Protein AF-A0A6P0JWY0-F1 (afdb_monomer_lite)

pLDDT: mean 76.82, std 13.87, range [33.47, 92.5]

Structure (mmCIF, N/CA/C/O backbone):
data_AF-A0A6P0JWY0-F1
#
_entry.id   AF-A0A6P0JWY0-F1
#
loop_
_atom_site.group_PDB
_atom_site.id
_atom_site.type_symbol
_atom_site.label_atom_id
_atom_site.label_alt_id
_atom_site.label_comp_id
_atom_site.label_asym_id
_atom_site.label_entity_id
_atom_site.label_seq_id
_atom_site.pdbx_PDB_ins_code
_atom_site.Cartn_x
_atom_site.Cartn_y
_atom_site.Cartn_z
_atom_site.occupancy
_atom_site.B_iso_or_equiv
_atom_site.auth_seq_id
_atom_site.auth_comp_id
_atom_site.auth_asym_id
_atom_site.auth_atom_id
_atom_site.pdbx_PDB_model_num
ATOM 1 N N . SER A 1 1 ? -4.002 -13.896 2.990 1.00 71.25 1 SER A N 1
ATOM 2 C CA . SER A 1 1 ? -2.615 -13.674 3.461 1.00 71.25 1 SER A CA 1
ATOM 3 C C . SER A 1 1 ? -2.584 -13.834 4.981 1.00 71.25 1 SER A C 1
ATOM 5 O O . SER A 1 1 ? -3.654 -13.886 5.577 1.00 71.25 1 SER A O 1
ATOM 7 N N . LEU A 1 2 ? -1.404 -13.924 5.613 1.00 81.81 2 LEU A N 1
ATOM 8 C CA . LEU A 1 2 ? -1.287 -13.970 7.084 1.00 81.81 2 LEU A CA 1
ATOM 9 C C . LEU A 1 2 ? -1.958 -12.755 7.749 1.00 81.81 2 LEU A C 1
ATOM 11 O O . LEU A 1 2 ? -2.638 -12.903 8.754 1.00 81.81 2 LEU A O 1
ATOM 15 N N . ALA A 1 3 ? -1.832 -11.581 7.132 1.00 84.06 3 ALA A N 1
ATOM 16 C CA . ALA A 1 3 ? -2.472 -10.354 7.586 1.00 84.06 3 ALA A CA 1
ATOM 17 C C . ALA A 1 3 ? -4.011 -10.461 7.584 1.00 84.06 3 ALA A C 1
ATOM 19 O O . ALA A 1 3 ? -4.620 -10.200 8.612 1.00 84.06 3 ALA A O 1
ATOM 20 N N . ASN A 1 4 ? -4.634 -10.957 6.502 1.00 85.25 4 ASN A N 1
ATOM 21 C CA . ASN A 1 4 ? -6.095 -11.152 6.465 1.00 85.25 4 ASN A CA 1
ATOM 22 C C . ASN A 1 4 ? -6.583 -12.137 7.539 1.00 85.25 4 ASN A C 1
ATOM 24 O O . ASN A 1 4 ? -7.690 -11.994 8.037 1.00 85.25 4 ASN A O 1
ATOM 28 N N . PHE A 1 5 ? -5.777 -13.148 7.878 1.00 87.50 5 PHE A N 1
ATOM 29 C CA . PHE A 1 5 ? -6.121 -14.086 8.946 1.00 87.50 5 PHE A CA 1
ATOM 30 C C . PHE A 1 5 ? -6.074 -13.414 10.323 1.00 87.50 5 PHE A C 1
ATOM 32 O O . PHE A 1 5 ? -6.992 -13.588 11.114 1.00 87.50 5 PHE A O 1
ATOM 39 N N . ILE A 1 6 ? -5.032 -12.620 10.594 1.00 86.44 6 ILE A N 1
ATOM 40 C CA . ILE A 1 6 ? -4.902 -11.853 11.844 1.00 86.44 6 ILE A CA 1
ATOM 41 C C . ILE A 1 6 ? -6.031 -10.824 11.967 1.00 86.44 6 ILE A C 1
ATOM 43 O O . ILE A 1 6 ? -6.616 -10.693 13.035 1.00 86.44 6 ILE A O 1
ATOM 47 N N . PHE A 1 7 ? -6.361 -10.139 10.871 1.00 86.25 7 PHE A N 1
ATOM 48 C CA . PHE A 1 7 ? -7.475 -9.198 10.805 1.00 86.25 7 PHE A CA 1
ATOM 49 C C . PHE A 1 7 ? -8.815 -9.893 11.076 1.00 86.25 7 PHE A C 1
ATOM 51 O O . PHE A 1 7 ? -9.535 -9.492 11.980 1.00 86.25 7 PHE A O 1
ATOM 58 N N . GLY A 1 8 ? -9.095 -11.008 10.391 1.00 84.50 8 GLY A N 1
ATOM 59 C CA . GLY A 1 8 ? -10.324 -11.774 10.605 1.00 84.50 8 GLY A CA 1
ATOM 60 C C . GLY A 1 8 ? -10.437 -12.371 12.011 1.00 84.50 8 GLY A C 1
ATOM 61 O O . GLY A 1 8 ? -11.538 -12.499 12.525 1.00 84.50 8 GLY A O 1
ATOM 62 N N . LEU A 1 9 ? -9.322 -12.703 12.669 1.00 86.31 9 LEU A N 1
ATOM 63 C CA . LEU A 1 9 ? -9.338 -13.081 14.085 1.00 86.31 9 LEU A CA 1
ATOM 64 C C . LEU A 1 9 ? -9.755 -11.894 14.970 1.00 86.31 9 LEU A C 1
ATOM 66 O O . LEU A 1 9 ? -10.511 -12.068 15.917 1.00 86.31 9 LEU A O 1
ATOM 70 N N . TRP A 1 10 ? -9.279 -10.690 14.671 1.00 85.56 10 TRP A N 1
ATOM 71 C CA . TRP A 1 10 ? -9.620 -9.494 15.441 1.00 85.56 10 TRP A CA 1
ATOM 72 C C . TRP A 1 10 ? -11.096 -9.104 15.284 1.00 85.56 10 TRP A C 1
ATOM 74 O O . TRP A 1 10 ? -11.785 -8.883 16.274 1.00 85.56 10 TRP A O 1
ATOM 84 N N . GLU A 1 11 ? -11.588 -9.129 14.049 1.00 84.31 11 GLU A N 1
ATOM 85 C CA . GLU A 1 11 ? -12.957 -8.742 13.703 1.00 84.31 11 GLU A CA 1
ATOM 86 C C . GLU A 1 11 ? -13.981 -9.829 14.065 1.00 84.31 11 GLU A C 1
ATOM 88 O O . GLU A 1 11 ? -14.933 -9.587 14.799 1.00 84.31 11 GLU A O 1
ATOM 93 N N . LEU A 1 12 ? -13.778 -11.066 13.598 1.00 85.12 12 LEU A N 1
ATOM 94 C CA . LEU A 1 12 ? -14.799 -12.117 13.689 1.00 85.12 12 LEU A CA 1
ATOM 95 C C . LEU A 1 12 ? -14.767 -12.882 15.012 1.00 85.12 12 LEU A C 1
ATOM 97 O O . LEU A 1 12 ? -15.804 -13.377 15.445 1.00 85.12 12 LEU A O 1
ATOM 101 N N . TYR A 1 13 ? -13.589 -13.046 15.628 1.00 85.56 13 TYR A N 1
ATOM 102 C CA . TYR A 1 13 ? -13.468 -13.799 16.881 1.00 85.56 13 TYR A CA 1
ATOM 103 C C . TYR A 1 13 ? -13.594 -12.901 18.114 1.00 85.56 13 TYR A C 1
ATOM 105 O O . TYR A 1 13 ? -14.229 -13.312 19.081 1.00 85.56 13 TYR A O 1
ATOM 113 N N . PHE A 1 14 ? -13.025 -11.690 18.089 1.00 84.50 14 PHE A N 1
ATOM 114 C CA . PHE A 1 14 ? -13.132 -10.749 19.211 1.00 84.50 14 PHE A CA 1
ATOM 115 C C . PHE A 1 14 ? -14.253 -9.713 19.054 1.00 84.50 14 PHE A C 1
ATOM 117 O O . PHE A 1 14 ? -14.537 -9.016 20.021 1.00 84.50 14 PHE A O 1
ATOM 124 N N . GLY A 1 15 ? -14.908 -9.622 17.890 1.00 80.50 15 GLY A N 1
ATOM 125 C CA . GLY A 1 15 ? -16.021 -8.689 17.674 1.00 80.50 15 GLY A CA 1
ATOM 126 C C . GLY A 1 15 ? -15.609 -7.216 17.715 1.00 80.50 15 GLY A C 1
ATOM 127 O O . GLY A 1 15 ? -16.460 -6.351 17.903 1.00 80.50 15 GLY A O 1
ATOM 128 N N . LEU A 1 16 ? -14.311 -6.935 17.585 1.00 81.75 16 LEU A N 1
ATOM 129 C CA . LEU A 1 16 ? -13.770 -5.583 17.596 1.00 81.75 16 LEU A CA 1
ATOM 130 C C . LEU A 1 16 ? -13.786 -5.027 16.173 1.00 81.75 16 LEU A C 1
ATOM 132 O O . LEU A 1 16 ? -13.350 -5.706 15.245 1.00 81.75 16 LEU A O 1
ATOM 136 N N . ASP A 1 17 ? -14.202 -3.772 16.023 1.00 76.88 17 ASP A N 1
ATOM 137 C CA . ASP A 1 17 ? -14.132 -3.026 14.760 1.00 76.88 17 ASP A CA 1
ATOM 138 C C . ASP A 1 17 ? -13.100 -1.888 14.870 1.00 76.88 17 ASP A C 1
ATOM 140 O O . ASP A 1 17 ? -13.466 -0.715 14.995 1.00 76.88 17 ASP A O 1
ATOM 144 N N . PRO A 1 18 ? -11.791 -2.202 14.964 1.00 76.19 18 PRO A N 1
ATOM 145 C CA . PRO A 1 18 ? -10.788 -1.173 15.150 1.00 76.19 18 PRO A CA 1
ATOM 146 C C . PRO A 1 18 ? -10.410 -0.518 13.825 1.00 76.19 18 PRO A C 1
ATOM 148 O O . PRO A 1 18 ? -10.194 -1.176 12.807 1.00 76.19 18 PRO A O 1
ATOM 151 N N . GLU A 1 19 ? -10.164 0.789 13.883 1.00 77.25 19 GLU A N 1
ATOM 152 C CA . GLU A 1 19 ? -9.622 1.541 12.749 1.00 77.25 19 GLU A CA 1
ATOM 153 C C . GLU A 1 19 ? -8.249 0.996 12.302 1.00 77.25 19 GLU A C 1
ATOM 155 O O . GLU A 1 19 ? -7.900 1.084 11.126 1.00 77.25 19 GLU A O 1
ATOM 160 N N . ILE A 1 20 ? -7.471 0.421 13.236 1.00 83.25 20 ILE A N 1
ATOM 161 C CA . ILE A 1 20 ? -6.175 -0.228 12.989 1.00 83.25 20 ILE A CA 1
ATOM 162 C C . ILE A 1 20 ? -6.050 -1.522 13.784 1.00 83.25 20 ILE A C 1
ATOM 164 O O . ILE A 1 20 ? -6.299 -1.567 14.984 1.00 83.25 20 ILE A O 1
ATOM 168 N N . SER A 1 21 ? -5.535 -2.557 13.130 1.00 87.38 21 SER A N 1
ATOM 169 C CA . SER A 1 21 ? -5.327 -3.892 13.681 1.00 87.38 21 SER A CA 1
ATOM 170 C C . SER A 1 21 ? -3.833 -4.254 13.785 1.00 87.38 21 SER A C 1
ATOM 172 O O . SER A 1 21 ? -2.975 -3.636 13.149 1.00 87.38 21 SER A O 1
ATOM 174 N N . PRO A 1 22 ? -3.461 -5.334 14.498 1.00 86.00 22 PRO A N 1
ATOM 175 C CA . PRO A 1 22 ? -2.096 -5.863 14.436 1.00 86.00 22 PRO A CA 1
ATOM 176 C C . PRO A 1 22 ? -1.659 -6.282 13.018 1.00 86.00 22 PRO A C 1
ATOM 178 O O . PRO A 1 22 ? -0.461 -6.369 12.734 1.00 86.00 22 PRO A O 1
ATOM 181 N N . ALA A 1 23 ? -2.612 -6.550 12.116 1.00 87.19 23 ALA A N 1
ATOM 182 C CA . ALA A 1 23 ? -2.325 -6.917 10.733 1.00 87.19 23 ALA A CA 1
ATOM 183 C C . ALA A 1 23 ? -1.683 -5.763 9.941 1.00 87.19 23 ALA A C 1
ATOM 185 O O . ALA A 1 23 ? -0.915 -6.017 9.008 1.00 87.19 23 ALA A O 1
ATOM 186 N N . ASP A 1 24 ? -1.913 -4.514 10.353 1.00 87.25 24 ASP A N 1
ATOM 187 C CA . ASP A 1 24 ? -1.388 -3.311 9.705 1.00 87.25 24 ASP A CA 1
ATOM 188 C C . ASP A 1 24 ? 0.135 -3.263 9.647 1.00 87.25 24 ASP A C 1
ATOM 190 O O . ASP A 1 24 ? 0.708 -2.791 8.667 1.00 87.25 24 ASP A O 1
ATOM 194 N N . VAL A 1 25 ? 0.827 -3.861 10.618 1.00 87.12 25 VAL A N 1
ATOM 195 C CA . VAL A 1 25 ? 2.293 -3.978 10.576 1.00 87.12 25 VAL A CA 1
ATOM 196 C C . VAL A 1 25 ? 2.745 -4.775 9.348 1.00 87.12 25 VAL A C 1
ATOM 198 O O . VAL A 1 25 ? 3.705 -4.399 8.672 1.00 87.12 25 VAL A O 1
ATOM 201 N N . PHE A 1 26 ? 2.040 -5.858 9.012 1.00 88.19 26 PHE A N 1
ATOM 202 C CA . PHE A 1 26 ? 2.359 -6.671 7.839 1.00 88.19 26 PHE A CA 1
ATOM 203 C C . PHE A 1 26 ? 2.036 -5.931 6.542 1.00 88.19 26 PHE A C 1
ATOM 205 O O . PHE A 1 26 ? 2.831 -5.988 5.599 1.00 88.19 26 PHE A O 1
ATOM 212 N N . TYR A 1 27 ? 0.907 -5.218 6.492 1.00 85.81 27 TYR A N 1
ATOM 213 C CA . TYR A 1 27 ? 0.533 -4.416 5.328 1.00 85.81 27 TYR A CA 1
ATOM 214 C C . TYR A 1 27 ? 1.516 -3.267 5.088 1.00 85.81 27 TYR A C 1
ATOM 216 O O . TYR A 1 27 ? 1.952 -3.075 3.950 1.00 85.81 27 TYR A O 1
ATOM 224 N N . LEU A 1 28 ? 1.942 -2.558 6.136 1.00 88.19 28 LEU A N 1
ATOM 225 C CA . LEU A 1 28 ? 2.951 -1.500 6.052 1.00 88.19 28 LEU A CA 1
ATOM 226 C C . LEU A 1 28 ? 4.304 -2.032 5.588 1.00 88.19 28 LEU A C 1
ATOM 228 O O . LEU A 1 28 ? 4.902 -1.457 4.681 1.00 88.19 28 LEU A O 1
ATOM 232 N N . LEU A 1 29 ? 4.785 -3.140 6.161 1.00 89.12 29 LEU A N 1
ATOM 233 C CA . LEU A 1 29 ? 6.052 -3.746 5.746 1.00 89.12 29 LEU A CA 1
ATOM 234 C C . LEU A 1 29 ? 6.007 -4.164 4.275 1.00 89.12 29 LEU A C 1
ATOM 236 O O . LEU A 1 29 ? 6.918 -3.849 3.511 1.00 89.12 29 LEU A O 1
ATOM 240 N N . PHE A 1 30 ? 4.932 -4.832 3.859 1.00 86.00 30 PHE A N 1
ATOM 241 C CA . PHE A 1 30 ? 4.736 -5.229 2.469 1.00 86.00 30 PHE A CA 1
ATOM 242 C C . PHE A 1 30 ? 4.713 -4.016 1.531 1.00 86.00 30 PHE A C 1
ATOM 244 O O . PHE A 1 30 ? 5.434 -3.987 0.531 1.00 86.00 30 PHE A O 1
ATOM 251 N N . THR A 1 31 ? 3.945 -2.988 1.890 1.00 83.69 31 THR A N 1
ATOM 252 C CA . THR A 1 31 ? 3.834 -1.741 1.123 1.00 83.69 31 THR A CA 1
ATOM 253 C C . THR A 1 31 ? 5.182 -1.034 1.022 1.00 83.69 31 THR A C 1
ATOM 255 O O . THR A 1 31 ? 5.575 -0.606 -0.066 1.00 83.69 31 THR A O 1
ATOM 258 N N . PHE A 1 32 ? 5.941 -0.981 2.116 1.00 88.69 32 PHE A N 1
ATOM 259 C CA . PHE A 1 32 ? 7.287 -0.423 2.143 1.00 88.69 32 PHE A CA 1
ATOM 260 C C . PHE A 1 32 ? 8.227 -1.177 1.198 1.00 88.69 32 PHE A C 1
ATOM 262 O O . PHE A 1 32 ? 8.891 -0.549 0.373 1.00 88.69 32 PHE A O 1
ATOM 269 N N . PHE A 1 33 ? 8.258 -2.513 1.255 1.00 88.19 33 PHE A N 1
ATOM 270 C CA . PHE A 1 33 ? 9.128 -3.314 0.391 1.00 88.19 33 PHE A CA 1
ATOM 271 C C . PHE A 1 33 ? 8.778 -3.180 -1.091 1.00 88.19 33 PHE A C 1
ATOM 273 O O . PHE A 1 33 ? 9.688 -3.046 -1.912 1.00 88.19 33 PHE A O 1
ATOM 280 N N . ILE A 1 34 ? 7.489 -3.171 -1.452 1.00 83.19 34 ILE A N 1
ATOM 281 C CA . ILE A 1 34 ? 7.092 -2.966 -2.852 1.00 83.19 34 ILE A CA 1
ATOM 282 C C . ILE A 1 34 ? 7.455 -1.555 -3.305 1.00 83.19 34 ILE A C 1
ATOM 284 O O . ILE A 1 34 ? 8.064 -1.399 -4.365 1.00 83.19 34 ILE A O 1
ATOM 288 N N . THR A 1 35 ? 7.129 -0.538 -2.508 1.00 83.06 35 THR A N 1
ATOM 289 C CA . THR A 1 35 ? 7.437 0.859 -2.841 1.00 83.06 35 THR A CA 1
ATOM 290 C C . THR A 1 35 ? 8.939 1.041 -3.030 1.00 83.06 35 THR A C 1
ATOM 292 O O . THR A 1 35 ? 9.380 1.573 -4.049 1.00 83.06 35 THR A O 1
ATOM 295 N N . TRP A 1 36 ? 9.746 0.515 -2.107 1.00 85.44 36 TRP A N 1
ATOM 296 C CA . TRP A 1 36 ? 11.201 0.520 -2.220 1.00 85.44 36 TRP A CA 1
ATOM 297 C C . TRP A 1 36 ? 11.690 -0.211 -3.476 1.00 85.44 36 TRP A C 1
ATOM 299 O O . TRP A 1 36 ? 12.548 0.303 -4.199 1.00 85.44 36 TRP A O 1
ATOM 309 N N . GLY A 1 37 ? 11.109 -1.373 -3.786 1.00 81.75 37 GLY A N 1
ATOM 310 C CA . GLY A 1 37 ? 11.380 -2.119 -5.013 1.00 81.75 37 GLY A CA 1
ATOM 311 C C . GLY A 1 37 ? 11.143 -1.271 -6.264 1.00 81.75 37 GLY A C 1
ATOM 312 O O . GLY A 1 37 ? 12.036 -1.153 -7.106 1.00 81.75 37 GLY A O 1
ATOM 313 N N . MET A 1 38 ? 9.997 -0.595 -6.351 1.00 82.88 38 MET A N 1
ATOM 314 C CA . MET A 1 38 ? 9.668 0.286 -7.474 1.00 82.88 38 MET A CA 1
ATOM 315 C C . MET A 1 38 ? 10.603 1.501 -7.570 1.00 82.88 38 MET A C 1
ATOM 317 O O . MET A 1 38 ? 11.093 1.802 -8.659 1.00 82.88 38 MET A O 1
ATOM 321 N N . VAL A 1 39 ? 10.931 2.160 -6.450 1.00 81.62 39 VAL A N 1
ATOM 322 C CA . VAL A 1 39 ? 11.920 3.260 -6.416 1.00 81.62 39 VAL A CA 1
ATOM 323 C C . VAL A 1 39 ? 13.273 2.780 -6.945 1.00 81.62 39 VAL A C 1
ATOM 325 O O . VAL A 1 39 ? 13.902 3.444 -7.776 1.00 81.62 39 VAL A O 1
ATOM 328 N N . SER A 1 40 ? 13.721 1.607 -6.492 1.00 77.56 40 SER A N 1
ATOM 329 C CA . SER A 1 40 ? 14.999 1.029 -6.907 1.00 77.56 40 SER A CA 1
ATOM 330 C C . SER A 1 40 ? 15.037 0.704 -8.405 1.00 77.56 40 SER A C 1
ATOM 332 O O . SER A 1 40 ? 16.076 0.880 -9.041 1.00 77.56 40 SER A O 1
ATOM 334 N N . ALA A 1 41 ? 13.902 0.313 -8.995 1.00 73.06 41 ALA A N 1
ATOM 335 C CA . ALA A 1 41 ? 13.783 0.017 -10.421 1.00 73.06 41 ALA A CA 1
ATOM 336 C C . ALA A 1 41 ? 13.872 1.276 -11.302 1.00 73.06 41 ALA A C 1
ATOM 338 O O . ALA A 1 41 ? 14.335 1.202 -12.446 1.00 73.06 41 ALA A O 1
ATOM 339 N N . VAL A 1 42 ? 13.461 2.431 -10.770 1.00 69.69 42 VAL A N 1
ATOM 340 C CA . VAL A 1 42 ? 13.475 3.721 -11.472 1.00 69.69 42 VAL A CA 1
ATOM 341 C C . VAL A 1 42 ? 14.841 4.406 -11.385 1.00 69.69 42 VAL A C 1
ATOM 343 O O . VAL A 1 42 ? 15.337 4.906 -12.392 1.00 69.69 42 VAL A O 1
ATOM 346 N N . ARG A 1 43 ? 15.493 4.384 -10.215 1.00 70.75 43 ARG A N 1
ATOM 347 C CA . ARG A 1 43 ? 16.727 5.143 -9.928 1.00 70.75 43 ARG A CA 1
ATOM 348 C C . ARG A 1 43 ? 17.875 4.991 -10.949 1.00 70.75 43 ARG A C 1
ATOM 350 O O . ARG A 1 43 ? 18.497 6.002 -11.266 1.00 70.75 43 ARG A O 1
ATOM 357 N N . PRO A 1 44 ? 18.198 3.793 -11.479 1.00 65.62 44 PRO A N 1
ATOM 358 C CA . PRO A 1 44 ? 19.298 3.636 -12.433 1.00 65.62 44 PRO A CA 1
ATOM 359 C C . PRO A 1 44 ? 18.902 3.953 -13.883 1.00 65.62 44 PRO A C 1
ATOM 361 O O . PRO A 1 44 ? 19.757 3.928 -14.770 1.00 65.62 44 PRO A O 1
ATOM 364 N N . ARG A 1 45 ? 17.619 4.204 -14.167 1.00 63.28 45 ARG A N 1
ATOM 365 C CA . ARG A 1 45 ? 17.111 4.369 -15.531 1.00 63.28 45 ARG A CA 1
ATOM 366 C C . ARG A 1 45 ? 16.872 5.847 -15.803 1.00 63.28 45 ARG A C 1
ATOM 368 O O . ARG A 1 45 ? 16.155 6.516 -15.071 1.00 63.28 45 ARG A O 1
ATOM 375 N N . ARG A 1 46 ? 17.479 6.365 -16.872 1.00 61.91 46 ARG A N 1
ATOM 376 C CA . ARG A 1 46 ? 17.244 7.742 -17.319 1.00 61.91 46 ARG A CA 1
ATOM 377 C C . ARG A 1 46 ? 15.795 7.841 -17.795 1.00 61.91 46 ARG A C 1
ATOM 379 O O . ARG A 1 46 ? 15.469 7.326 -18.861 1.00 61.91 46 ARG A O 1
ATOM 386 N N . LEU A 1 47 ? 14.934 8.435 -16.974 1.00 67.38 47 LEU A N 1
ATOM 387 C CA . LEU A 1 47 ? 13.542 8.705 -17.313 1.00 67.38 47 LEU A CA 1
ATOM 388 C C . LEU A 1 47 ? 13.515 9.740 -18.439 1.00 67.38 47 LEU A C 1
ATOM 390 O O . LEU A 1 47 ? 13.671 10.932 -18.192 1.00 67.38 47 LEU A O 1
ATOM 394 N N . ASN A 1 48 ? 13.355 9.282 -19.679 1.00 70.94 48 ASN A N 1
ATOM 395 C CA . ASN A 1 48 ? 13.212 10.168 -20.831 1.00 70.94 48 ASN A CA 1
ATOM 396 C C . ASN A 1 48 ? 11.736 10.531 -21.027 1.00 70.94 48 ASN A C 1
ATOM 398 O O . ASN A 1 48 ? 11.138 10.201 -22.048 1.00 70.94 48 ASN A O 1
ATOM 402 N N . LEU A 1 49 ? 11.139 11.114 -19.987 1.00 73.94 49 LEU A N 1
ATOM 403 C CA . LEU A 1 49 ? 9.751 11.549 -20.024 1.00 73.94 49 LEU A CA 1
ATOM 404 C C . LEU A 1 49 ? 9.648 12.824 -20.851 1.00 73.94 49 LEU A C 1
ATOM 406 O O . LEU A 1 49 ? 10.401 13.778 -20.639 1.00 73.94 49 LEU A O 1
ATOM 410 N N . GLU A 1 50 ? 8.681 12.859 -21.757 1.00 83.31 50 GLU A N 1
ATOM 411 C CA . GLU A 1 50 ? 8.343 14.097 -22.442 1.00 83.31 50 GLU A CA 1
ATOM 412 C C . GLU A 1 50 ? 7.798 15.119 -21.440 1.00 83.31 50 GLU A C 1
ATOM 414 O O . GLU A 1 50 ? 7.196 14.779 -20.419 1.00 83.31 50 GLU A O 1
ATOM 419 N N . TRP A 1 51 ? 7.945 16.402 -21.757 1.00 82.69 51 TRP A N 1
ATOM 420 C CA . TRP A 1 51 ? 7.462 17.498 -20.915 1.00 82.69 51 TRP A CA 1
ATOM 421 C C . TRP A 1 51 ? 5.974 17.357 -20.536 1.00 82.69 51 TRP A C 1
ATOM 423 O O 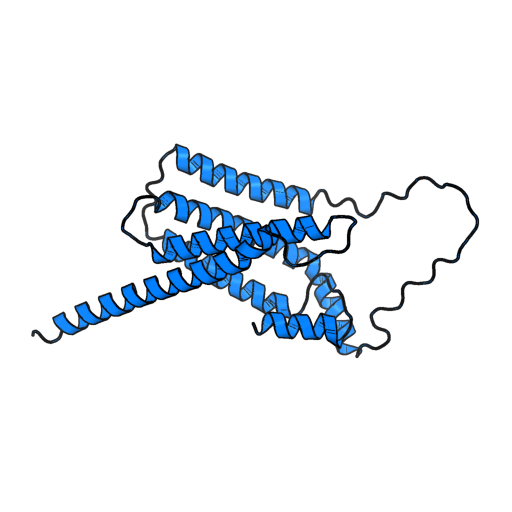. TRP A 1 51 ? 5.577 17.643 -19.409 1.00 82.69 51 TRP A O 1
ATOM 433 N N . ARG A 1 52 ? 5.144 16.821 -21.445 1.00 82.94 52 ARG A N 1
ATOM 434 C CA . ARG A 1 52 ? 3.717 16.543 -21.188 1.00 82.94 52 ARG A CA 1
ATOM 435 C C . ARG A 1 52 ? 3.511 15.415 -20.173 1.00 82.94 52 ARG A C 1
ATOM 437 O O . ARG A 1 52 ? 2.589 15.483 -19.370 1.00 82.94 52 ARG A O 1
ATOM 444 N N . GLN A 1 53 ? 4.373 14.401 -20.179 1.00 82.94 53 GLN A N 1
ATOM 445 C CA . GLN A 1 53 ? 4.313 13.296 -19.222 1.00 82.94 53 GLN A CA 1
ATOM 446 C C . GLN A 1 53 ? 4.723 13.755 -17.818 1.00 82.94 53 GLN A C 1
ATOM 448 O O . GLN A 1 53 ? 4.119 13.321 -16.842 1.00 82.94 53 GLN A O 1
ATOM 453 N N . TRP A 1 54 ? 5.668 14.697 -17.710 1.00 82.75 54 TRP A N 1
ATOM 454 C CA . TRP A 1 54 ? 6.011 15.340 -16.437 1.00 82.75 54 TRP A CA 1
ATOM 455 C C . TRP A 1 54 ? 4.828 16.076 -15.805 1.00 82.75 54 TRP A C 1
ATOM 457 O O . TRP A 1 54 ? 4.624 15.958 -14.599 1.00 82.75 54 TRP A O 1
ATOM 467 N N . PHE A 1 55 ? 4.008 16.768 -16.601 1.00 85.38 55 PHE A N 1
ATOM 468 C CA . PHE A 1 55 ? 2.778 17.381 -16.092 1.00 85.38 55 PHE A CA 1
ATOM 469 C C . PHE A 1 55 ? 1.763 16.354 -15.594 1.00 85.38 55 PHE A C 1
ATOM 471 O O . PHE A 1 55 ? 1.121 16.600 -14.579 1.00 85.38 55 PHE A O 1
ATOM 478 N N . ILE A 1 56 ? 1.629 15.204 -16.261 1.00 83.12 56 ILE A N 1
ATOM 479 C CA . ILE A 1 56 ? 0.731 14.136 -15.799 1.00 83.12 56 ILE A CA 1
ATOM 480 C C . ILE A 1 56 ? 1.222 13.584 -14.457 1.00 83.12 56 ILE A C 1
ATOM 482 O O . ILE A 1 56 ? 0.441 13.494 -13.516 1.00 83.12 56 ILE A O 1
ATOM 486 N N . VAL A 1 57 ? 2.518 13.280 -14.334 1.00 84.12 57 VAL A N 1
ATOM 487 C CA . VAL A 1 57 ? 3.108 12.797 -13.073 1.00 84.12 57 VAL A CA 1
ATOM 488 C C . VAL A 1 57 ? 2.947 13.831 -11.956 1.00 84.12 57 VAL A C 1
ATOM 490 O O . VAL A 1 57 ? 2.510 13.487 -10.860 1.00 84.12 57 VAL A O 1
ATOM 493 N N . GLY A 1 58 ? 3.248 15.102 -12.239 1.00 83.88 58 GLY A N 1
ATOM 494 C CA . GLY A 1 58 ? 3.071 16.195 -11.285 1.00 83.88 58 GLY A CA 1
ATOM 495 C C . GLY A 1 58 ? 1.610 16.391 -10.878 1.00 83.88 58 GLY A C 1
ATOM 496 O O . GLY A 1 58 ? 1.332 16.585 -9.700 1.00 83.88 58 GLY A O 1
ATOM 497 N N . GLY A 1 59 ? 0.676 16.274 -11.825 1.00 86.25 59 GLY A N 1
ATOM 498 C CA . GLY A 1 59 ? -0.760 16.354 -11.570 1.00 86.25 59 GLY A CA 1
ATOM 499 C C . GLY A 1 59 ? -1.261 15.219 -10.680 1.00 86.25 59 GLY A C 1
ATOM 500 O O . GLY A 1 59 ? -1.993 15.475 -9.732 1.00 86.25 59 GLY A O 1
ATOM 501 N N . VAL A 1 60 ? -0.814 13.985 -10.926 1.00 84.25 60 VAL A N 1
ATOM 502 C CA . VAL A 1 60 ? -1.140 12.822 -10.086 1.00 84.25 60 VAL A CA 1
ATOM 503 C C . VAL A 1 60 ? -0.600 12.999 -8.664 1.00 84.25 60 VAL A C 1
ATOM 505 O O . VAL A 1 60 ? -1.341 12.808 -7.701 1.00 84.25 60 VAL A O 1
ATOM 508 N N . ALA A 1 61 ? 0.662 13.418 -8.521 1.00 84.50 61 ALA A N 1
ATOM 509 C CA . ALA A 1 61 ? 1.260 13.679 -7.212 1.00 84.50 61 ALA A CA 1
ATOM 510 C C . ALA A 1 61 ? 0.524 14.804 -6.466 1.00 84.50 61 ALA A C 1
ATOM 512 O O . ALA A 1 61 ? 0.207 14.664 -5.286 1.00 84.50 61 ALA A O 1
ATOM 513 N N . PHE A 1 62 ? 0.207 15.898 -7.163 1.00 86.6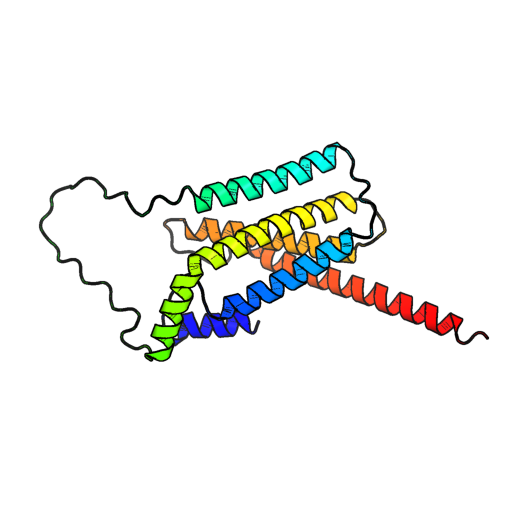9 62 PHE A N 1
ATOM 514 C CA . PHE A 1 62 ? -0.546 17.017 -6.604 1.00 86.69 62 PHE A CA 1
ATOM 515 C C . PHE A 1 62 ? -1.942 16.592 -6.144 1.00 86.69 62 PHE A C 1
ATOM 517 O O . PHE A 1 62 ? -2.346 16.939 -5.039 1.00 86.69 62 PHE A O 1
ATOM 524 N N . LEU A 1 63 ? -2.660 15.811 -6.954 1.00 83.44 63 LEU A N 1
ATOM 525 C CA . LEU A 1 63 ? -4.006 15.344 -6.630 1.00 83.44 63 LEU A CA 1
ATOM 526 C C . LEU A 1 63 ? -3.999 14.403 -5.417 1.00 83.44 63 LEU A C 1
ATOM 528 O O . LEU A 1 63 ? -4.853 14.527 -4.545 1.00 83.44 63 LEU A O 1
ATOM 532 N N . GLY A 1 64 ? -2.987 13.536 -5.313 1.00 78.00 64 GLY A N 1
ATOM 533 C CA . GLY A 1 64 ? -2.768 12.705 -4.129 1.00 78.00 64 GLY A CA 1
ATOM 534 C C . GLY A 1 64 ? -2.503 13.532 -2.865 1.00 78.00 64 GLY A C 1
ATOM 535 O O . GLY A 1 64 ? -3.135 13.306 -1.836 1.00 78.00 64 GLY A O 1
ATOM 536 N N . VAL A 1 65 ? -1.623 14.538 -2.943 1.00 82.00 65 VAL A N 1
ATOM 537 C CA . VAL A 1 65 ? -1.347 15.451 -1.816 1.00 82.00 65 VAL A CA 1
ATOM 538 C C . VAL A 1 65 ? -2.588 16.260 -1.432 1.00 82.00 65 VAL A C 1
ATOM 540 O O . VAL A 1 65 ? -2.871 16.409 -0.246 1.00 82.00 65 VAL A O 1
ATOM 543 N N . ALA A 1 66 ? -3.351 16.753 -2.409 1.00 81.31 66 ALA A N 1
ATOM 544 C CA . ALA A 1 66 ? -4.584 17.495 -2.166 1.00 81.31 66 ALA A CA 1
ATOM 545 C C . ALA A 1 66 ? -5.643 16.627 -1.464 1.00 81.31 66 ALA A C 1
ATOM 547 O O . ALA A 1 66 ? -6.264 17.086 -0.508 1.00 81.31 66 ALA A O 1
ATOM 548 N N . ALA A 1 67 ? -5.802 15.366 -1.880 1.00 73.62 67 ALA A N 1
ATOM 549 C CA . ALA A 1 67 ? -6.700 14.415 -1.226 1.00 73.62 67 ALA A CA 1
ATOM 550 C C . ALA A 1 67 ? -6.269 14.117 0.220 1.00 73.62 67 ALA A C 1
ATOM 552 O O . ALA A 1 67 ? -7.095 14.145 1.128 1.00 73.62 67 ALA A O 1
ATOM 553 N N . ALA A 1 68 ? -4.972 13.905 0.457 1.00 72.38 68 ALA A N 1
ATOM 554 C CA . ALA A 1 68 ? -4.432 13.688 1.799 1.00 72.38 68 ALA A CA 1
ATOM 555 C C . ALA A 1 68 ? -4.613 14.898 2.716 1.00 72.38 68 ALA A C 1
ATOM 557 O O . ALA A 1 68 ? -4.965 14.749 3.886 1.00 72.38 68 ALA A O 1
ATOM 558 N N . PHE A 1 69 ? -4.395 16.099 2.180 1.00 78.06 69 PHE A N 1
ATOM 559 C CA . PHE A 1 69 ? -4.628 17.338 2.907 1.00 78.06 69 PHE A CA 1
ATOM 560 C C . PHE A 1 69 ? -6.114 17.496 3.249 1.00 78.06 69 PHE A C 1
ATOM 562 O O . PHE A 1 69 ? -6.442 17.794 4.393 1.00 78.06 69 PHE A O 1
ATOM 569 N N . GLY A 1 70 ? -7.008 17.207 2.298 1.00 71.31 70 GLY A N 1
ATOM 570 C CA . GLY A 1 70 ? -8.450 17.159 2.532 1.00 71.31 70 GLY A CA 1
ATOM 571 C C . GLY A 1 70 ? -8.825 16.192 3.655 1.00 71.31 70 GLY A C 1
ATOM 572 O O . GLY A 1 70 ? -9.477 16.593 4.604 1.00 71.31 70 GLY A O 1
ATOM 573 N N . LEU A 1 71 ? -8.337 14.953 3.625 1.00 67.44 71 LEU A N 1
ATOM 574 C CA . LEU A 1 71 ? -8.627 13.962 4.671 1.00 67.44 71 LEU A CA 1
ATOM 575 C C . LEU A 1 71 ? -8.026 14.318 6.041 1.00 67.44 71 LEU A C 1
ATOM 577 O O . LEU A 1 71 ? -8.593 13.970 7.067 1.00 67.44 71 LEU A O 1
ATOM 581 N N . THR A 1 72 ? -6.884 15.009 6.079 1.00 66.44 72 THR A N 1
ATOM 582 C CA . THR A 1 72 ? -6.196 15.333 7.343 1.00 66.44 72 THR A CA 1
ATOM 583 C C . THR A 1 72 ? -6.752 16.593 8.011 1.00 66.44 72 THR A C 1
ATOM 585 O O . THR A 1 72 ? -6.764 16.681 9.238 1.00 66.44 72 THR A O 1
ATOM 588 N N . PHE A 1 73 ? -7.186 17.578 7.218 1.00 64.75 73 PHE A N 1
ATOM 589 C CA . PHE A 1 73 ? -7.597 18.902 7.703 1.00 64.75 73 PHE A CA 1
ATOM 590 C C . PHE A 1 73 ? -9.086 19.204 7.515 1.00 64.75 73 PHE A C 1
ATOM 592 O O . PHE A 1 73 ? -9.580 20.155 8.112 1.00 64.75 73 PHE A O 1
ATOM 599 N N . ALA A 1 74 ? -9.800 18.411 6.715 1.00 56.19 74 ALA A N 1
ATOM 600 C CA . ALA A 1 74 ? -11.250 18.482 6.561 1.00 56.19 74 ALA A CA 1
ATOM 601 C C . ALA A 1 74 ? -11.959 17.283 7.205 1.00 56.19 74 ALA A C 1
ATOM 603 O O . ALA A 1 74 ? -13.041 16.925 6.758 1.00 56.19 74 ALA A O 1
ATOM 604 N N . SER A 1 75 ? -11.386 16.688 8.259 1.00 45.69 75 SER A N 1
ATOM 605 C CA . SER A 1 75 ? -12.196 16.064 9.309 1.00 45.69 75 SER A CA 1
ATOM 606 C C . SER A 1 75 ? -12.729 17.186 10.200 1.00 45.69 75 SER A C 1
ATOM 608 O O . SER A 1 75 ? -12.025 17.584 11.132 1.00 45.69 75 SER A O 1
ATOM 610 N N . PRO A 1 76 ? -13.935 17.736 9.962 1.00 44.97 76 PRO A N 1
ATOM 611 C CA . PRO A 1 76 ? -14.718 18.126 11.109 1.00 44.97 76 PRO A CA 1
ATOM 612 C C . PRO A 1 76 ? -14.921 16.831 11.901 1.00 44.97 76 PRO A C 1
ATOM 614 O O . PRO A 1 76 ? -15.350 15.811 11.356 1.00 44.97 76 PRO A O 1
ATOM 617 N N . GLU A 1 77 ? -14.551 16.857 13.178 1.00 46.56 77 GLU A N 1
ATOM 618 C CA . GLU A 1 77 ? -15.221 16.020 14.170 1.00 46.56 77 GLU A CA 1
ATOM 619 C C . GLU A 1 77 ? -16.725 16.024 13.877 1.00 46.56 77 GLU A C 1
ATOM 621 O O . GLU A 1 77 ? -17.243 17.001 13.332 1.00 46.56 77 GLU A O 1
ATOM 626 N N . GLU A 1 78 ? -17.397 14.925 14.201 1.00 45.94 78 GLU A N 1
ATOM 627 C CA . GLU A 1 78 ? -18.850 14.757 14.203 1.00 45.94 78 GLU A CA 1
ATOM 628 C C . GLU A 1 78 ? -19.571 15.890 14.962 1.00 45.94 78 GLU A C 1
ATOM 630 O O . GLU A 1 78 ? -20.109 15.720 16.047 1.00 45.94 78 GLU A O 1
ATOM 635 N N . GLU A 1 79 ? -19.618 17.071 14.367 1.00 45.53 79 GLU A N 1
ATOM 636 C CA . GLU A 1 79 ? -20.351 18.242 14.808 1.00 45.53 79 GLU A CA 1
ATOM 637 C C . GLU A 1 79 ? -21.287 18.602 13.656 1.00 45.53 79 GLU A C 1
ATOM 639 O O . GLU A 1 79 ? -21.177 19.616 12.969 1.00 45.53 79 GLU A O 1
ATOM 644 N N . ALA A 1 80 ? -22.229 17.699 13.422 1.00 34.41 80 ALA A N 1
ATOM 645 C CA . ALA A 1 80 ? -23.529 18.062 12.895 1.00 34.41 80 ALA A CA 1
ATOM 646 C C . ALA A 1 80 ? -24.579 17.429 13.805 1.00 34.41 80 ALA A C 1
ATOM 648 O O . ALA A 1 80 ? -25.390 16.600 13.395 1.00 34.41 80 ALA A O 1
ATOM 649 N N . ALA A 1 81 ? -24.553 17.863 15.069 1.00 39.34 81 ALA A N 1
ATOM 650 C CA . ALA A 1 81 ? -25.756 17.950 15.871 1.00 39.34 81 ALA A CA 1
ATOM 651 C C . ALA A 1 81 ? -26.820 18.669 15.027 1.00 39.34 81 ALA A C 1
ATOM 653 O O . ALA A 1 81 ? -26.759 19.879 14.791 1.00 39.34 81 ALA A O 1
ATOM 654 N N . ALA A 1 82 ? -27.772 17.895 14.512 1.00 39.69 82 ALA A N 1
ATOM 655 C CA . ALA A 1 82 ? -28.989 18.431 13.938 1.00 39.69 82 ALA A CA 1
ATOM 656 C C . ALA A 1 82 ? -29.685 19.324 14.989 1.00 39.69 82 ALA A C 1
ATOM 658 O O . ALA A 1 82 ? -29.625 19.025 16.186 1.00 39.69 82 ALA A O 1
ATOM 659 N N . PRO A 1 83 ? -30.336 20.429 14.581 1.00 40.94 83 PRO A N 1
ATOM 660 C CA . PRO A 1 83 ? -30.987 21.346 15.511 1.00 40.94 83 PRO A CA 1
ATOM 661 C C . PRO A 1 83 ? -32.026 20.617 16.382 1.00 40.94 83 PRO A C 1
ATOM 663 O O . PRO A 1 83 ? -32.679 19.684 15.904 1.00 40.94 83 PRO A O 1
ATOM 666 N N . PRO A 1 84 ? -32.216 21.040 17.648 1.00 43.19 84 PRO A N 1
ATOM 667 C CA . PRO A 1 84 ? -33.041 20.321 18.607 1.00 43.19 84 PRO A CA 1
ATOM 668 C C . PRO A 1 84 ? -34.513 20.412 18.199 1.00 43.19 84 PRO A C 1
ATOM 670 O O . PRO A 1 84 ? -35.205 21.383 18.500 1.00 43.19 84 PRO A O 1
ATOM 673 N N . SER A 1 85 ? -35.011 19.379 17.523 1.00 39.44 85 SER A N 1
ATOM 674 C CA . SER A 1 85 ? -36.445 19.117 17.472 1.00 39.44 85 SER A CA 1
ATOM 675 C C . SER A 1 85 ? -36.818 18.399 18.761 1.00 39.44 85 SER A C 1
ATOM 677 O O . SER A 1 85 ? -36.525 17.222 18.954 1.00 39.44 85 SER A O 1
ATOM 679 N N . ALA A 1 86 ? -37.404 19.160 19.681 1.00 46.78 86 ALA A N 1
ATOM 680 C CA . ALA A 1 86 ? -37.855 18.700 20.982 1.00 46.78 86 ALA A CA 1
ATOM 681 C C . ALA A 1 86 ? -38.811 17.499 20.859 1.00 46.78 86 ALA A C 1
ATOM 683 O O . ALA A 1 86 ? -39.944 17.647 20.410 1.00 46.78 86 ALA A O 1
ATOM 684 N N . THR A 1 87 ? -38.360 16.327 21.310 1.00 33.47 87 THR A N 1
ATOM 685 C CA . THR A 1 87 ? -39.209 15.206 21.746 1.00 33.47 87 THR A CA 1
ATOM 686 C C . THR A 1 87 ? -38.547 14.594 22.995 1.00 33.47 87 THR A C 1
ATOM 688 O O . THR A 1 87 ? -37.317 14.524 23.028 1.00 33.47 87 THR A O 1
ATOM 691 N N . PRO A 1 88 ? -39.283 14.251 24.070 1.00 44.91 88 PRO A N 1
ATOM 692 C CA . PRO A 1 88 ? -38.689 14.032 25.388 1.00 44.91 88 PRO A CA 1
ATOM 693 C C . PRO A 1 88 ? -37.904 12.719 25.478 1.00 44.91 88 PRO A C 1
ATOM 695 O O . PRO A 1 88 ? -38.439 11.661 25.173 1.00 44.91 88 PRO A O 1
ATOM 698 N N . THR A 1 89 ? -36.667 12.837 25.965 1.00 47.28 89 THR A N 1
ATOM 699 C CA . THR A 1 89 ? -35.877 11.863 26.739 1.00 47.28 89 THR A CA 1
ATOM 700 C C . THR A 1 89 ? -36.206 10.385 26.515 1.00 47.28 89 THR A C 1
ATOM 702 O O . THR A 1 89 ? -36.815 9.736 27.364 1.00 47.28 89 THR A O 1
ATOM 705 N N . GLU A 1 90 ? -35.688 9.823 25.429 1.00 42.41 90 GLU A N 1
ATOM 706 C CA . GLU A 1 90 ? -35.299 8.418 25.427 1.00 42.41 90 GLU A CA 1
ATOM 707 C C . GLU A 1 90 ? -33.846 8.380 25.910 1.00 42.41 90 GLU A C 1
ATOM 709 O O . GLU A 1 90 ? -32.966 9.029 25.341 1.00 42.41 90 GLU A O 1
ATOM 714 N N . GLN A 1 91 ? -33.621 7.734 27.057 1.00 42.59 91 GLN A N 1
ATOM 715 C CA . GLN A 1 91 ? -32.284 7.457 27.569 1.00 42.59 91 GLN A CA 1
ATOM 716 C C . GLN A 1 91 ? -31.448 6.882 26.432 1.00 42.59 91 GLN A C 1
ATOM 718 O O . GLN A 1 91 ? -31.790 5.836 25.885 1.00 42.59 91 GLN A O 1
ATOM 723 N N . VAL A 1 92 ? -30.354 7.566 26.095 1.00 44.19 92 VAL A N 1
ATOM 724 C CA . VAL A 1 92 ? -29.293 7.006 25.265 1.00 44.19 92 VAL A CA 1
ATOM 725 C C . VAL A 1 92 ? -28.848 5.738 25.978 1.00 44.19 92 VAL A C 1
ATOM 727 O O . VAL A 1 92 ? -28.171 5.803 27.006 1.00 44.19 92 VAL A O 1
ATOM 730 N N . ALA A 1 93 ? -29.315 4.590 25.489 1.00 47.66 93 ALA A N 1
ATOM 731 C CA . ALA A 1 93 ? -28.748 3.311 25.843 1.00 47.66 93 ALA A CA 1
ATOM 732 C C . ALA A 1 93 ? -27.248 3.455 25.591 1.00 47.66 93 ALA A C 1
ATOM 734 O O . ALA A 1 93 ? -26.829 3.735 24.468 1.00 47.66 93 ALA A O 1
ATOM 735 N N . SER A 1 94 ? -26.459 3.373 26.662 1.00 50.44 94 SER A N 1
ATOM 736 C CA . SER A 1 94 ? -25.011 3.274 26.571 1.00 50.44 94 SER A CA 1
ATOM 737 C C . SER A 1 94 ? -24.703 2.216 25.522 1.00 50.44 94 SER A C 1
ATOM 739 O O . SER A 1 94 ? -25.159 1.078 25.676 1.00 50.44 94 SER A O 1
ATOM 741 N N . ALA A 1 95 ? -24.006 2.604 24.451 1.00 59.19 95 ALA A N 1
ATOM 742 C CA . ALA A 1 95 ? -23.524 1.652 23.465 1.00 59.19 95 ALA A CA 1
ATOM 743 C C . ALA A 1 95 ? -22.864 0.481 24.219 1.00 59.19 95 ALA A C 1
ATOM 745 O O . ALA A 1 95 ? -22.165 0.736 25.209 1.00 59.19 95 ALA A O 1
ATOM 746 N N . PRO A 1 96 ? -23.153 -0.778 23.844 1.00 72.31 96 PRO A N 1
ATOM 747 C CA . PRO A 1 96 ? -22.576 -1.930 24.521 1.00 72.31 96 PRO A CA 1
ATOM 748 C C . PRO A 1 96 ? -21.056 -1.779 24.554 1.00 72.31 96 PRO A C 1
ATOM 750 O O . PRO A 1 96 ? -20.458 -1.397 23.549 1.00 72.31 96 PRO A O 1
ATOM 753 N N . ASP A 1 97 ? -20.453 -2.027 25.719 1.00 76.00 97 ASP A N 1
ATOM 754 C CA . ASP A 1 97 ? -19.001 -1.978 25.873 1.00 76.00 97 ASP A CA 1
ATOM 755 C C . ASP A 1 97 ? -18.375 -2.991 24.895 1.00 76.00 97 ASP A C 1
ATOM 757 O O . ASP A 1 97 ? -18.606 -4.195 25.065 1.00 76.00 97 ASP A O 1
ATOM 761 N N . PRO A 1 98 ? -17.604 -2.545 23.879 1.00 75.12 98 PRO A N 1
ATOM 762 C CA . PRO A 1 98 ? -17.004 -3.434 22.882 1.00 75.12 98 PRO A CA 1
ATOM 763 C C . PRO A 1 98 ? -16.058 -4.472 23.496 1.00 75.12 98 PRO A C 1
ATOM 765 O O . PRO A 1 98 ? -15.705 -5.451 22.846 1.00 75.12 98 PRO A O 1
ATOM 768 N N . TYR A 1 99 ? -15.640 -4.265 24.748 1.00 82.19 99 TYR A N 1
ATOM 769 C CA . TYR A 1 99 ? -14.683 -5.110 25.450 1.00 82.19 99 TYR A CA 1
ATOM 770 C C . TYR A 1 99 ? -15.324 -6.047 26.479 1.00 82.19 99 TYR A C 1
ATOM 772 O O . TYR A 1 99 ? -14.594 -6.759 27.167 1.00 82.19 99 TYR A O 1
ATOM 780 N N . ALA A 1 100 ? -16.659 -6.084 26.586 1.00 82.62 100 ALA A N 1
ATOM 781 C CA . ALA A 1 100 ? -17.369 -6.828 27.633 1.00 82.62 100 ALA A CA 1
ATOM 782 C C . ALA A 1 100 ? -16.950 -8.310 27.740 1.00 82.62 100 ALA A C 1
ATOM 784 O O . ALA A 1 100 ? -16.793 -8.824 28.848 1.00 82.62 100 ALA A O 1
ATOM 785 N N . ASP A 1 101 ? -16.711 -8.966 26.601 1.00 83.75 101 ASP A N 1
ATOM 786 C CA . ASP A 1 101 ? -16.332 -10.385 26.511 1.00 83.75 101 ASP A CA 1
ATOM 787 C C . ASP A 1 101 ? -14.879 -10.596 26.038 1.00 83.75 101 ASP A C 1
ATOM 789 O O . ASP A 1 101 ? -14.468 -11.703 25.675 1.00 83.75 101 ASP A O 1
ATOM 793 N N . VAL A 1 102 ? -14.070 -9.533 26.035 1.00 85.50 102 VAL A N 1
ATOM 794 C CA . VAL A 1 102 ? -12.728 -9.535 25.450 1.00 85.50 102 VAL A CA 1
ATOM 795 C C . VAL A 1 102 ? -11.662 -9.684 26.547 1.00 85.50 102 VAL A C 1
ATOM 797 O O . VAL A 1 102 ? -11.705 -8.989 27.562 1.00 85.50 102 VAL A O 1
ATOM 800 N N . PRO A 1 103 ? -10.651 -10.564 26.386 1.00 90.19 103 PRO A N 1
ATOM 801 C CA . PRO A 1 103 ? -9.558 -10.664 27.350 1.00 90.19 103 PRO A CA 1
ATOM 802 C C . PRO A 1 103 ? -8.821 -9.327 27.526 1.00 90.19 103 PRO A C 1
ATOM 804 O O . PRO A 1 103 ? -8.453 -8.690 26.542 1.00 90.19 103 PRO A O 1
ATOM 807 N N . GLY A 1 104 ? -8.488 -8.946 28.764 1.00 87.38 104 GLY A N 1
ATOM 808 C CA . GLY A 1 104 ? -7.908 -7.621 29.053 1.00 87.38 104 GLY A CA 1
ATOM 809 C C . GLY A 1 104 ? -6.591 -7.287 28.327 1.00 87.38 104 GLY A C 1
ATOM 810 O O . GLY A 1 104 ? -6.274 -6.118 28.124 1.00 87.38 104 GLY A O 1
ATOM 811 N N . PHE A 1 105 ? -5.816 -8.284 27.876 1.00 88.50 105 PHE A N 1
ATOM 812 C CA . PHE A 1 105 ? -4.631 -8.022 27.045 1.00 88.50 105 PHE A CA 1
ATOM 813 C C . PHE A 1 105 ? -4.989 -7.603 25.606 1.00 88.50 105 PHE A C 1
ATOM 815 O O . PHE A 1 105 ? -4.235 -6.847 24.993 1.00 88.50 105 PHE A O 1
ATOM 822 N N . ILE A 1 106 ? -6.122 -8.076 25.071 1.00 88.75 106 ILE A N 1
ATOM 823 C CA . ILE A 1 106 ? -6.641 -7.691 23.752 1.00 88.75 106 ILE A CA 1
ATOM 824 C C . ILE A 1 106 ? -7.183 -6.265 23.829 1.00 88.75 106 ILE A C 1
ATOM 826 O O . ILE A 1 106 ? -6.789 -5.444 23.012 1.00 88.75 106 ILE A O 1
ATOM 830 N N . GLU A 1 107 ? -7.953 -5.933 24.869 1.00 88.88 107 GLU A N 1
ATOM 831 C CA . GLU A 1 107 ? -8.399 -4.557 25.142 1.00 88.88 107 GLU A CA 1
ATOM 832 C C . GLU A 1 107 ? -7.211 -3.583 25.240 1.00 88.88 107 GLU A C 1
ATOM 834 O O . GLU A 1 107 ? -7.194 -2.533 24.598 1.00 88.88 107 GLU A O 1
ATOM 839 N N . ALA A 1 108 ? -6.178 -3.933 26.015 1.00 89.88 108 ALA A N 1
ATOM 840 C CA . ALA A 1 108 ? -4.985 -3.096 26.142 1.00 89.88 108 ALA A CA 1
ATOM 841 C C . ALA A 1 108 ? -4.258 -2.905 24.799 1.00 89.88 108 ALA A C 1
ATOM 843 O O . ALA A 1 108 ? -3.728 -1.825 24.526 1.00 89.88 108 ALA A O 1
ATOM 844 N N . THR A 1 109 ? -4.242 -3.945 23.962 1.00 88.06 109 THR A N 1
ATOM 845 C CA . THR A 1 109 ? -3.652 -3.892 22.621 1.00 88.06 109 THR A CA 1
ATOM 846 C C . THR A 1 109 ? -4.480 -3.002 21.699 1.00 88.06 109 THR A C 1
ATOM 848 O O . THR A 1 109 ? -3.914 -2.144 21.031 1.00 88.06 109 THR A O 1
ATOM 851 N N . ASP A 1 110 ? -5.802 -3.144 21.702 1.00 87.12 110 ASP A N 1
ATOM 852 C CA . ASP A 1 110 ? -6.712 -2.358 20.870 1.00 87.12 110 ASP A CA 1
ATOM 853 C C . ASP A 1 110 ? -6.646 -0.858 21.198 1.00 87.12 110 ASP A C 1
ATOM 855 O O . ASP A 1 110 ? -6.427 -0.017 20.324 1.00 87.12 110 ASP A O 1
ATOM 859 N N . LYS A 1 111 ? -6.656 -0.514 22.492 1.00 88.38 111 LYS A N 1
ATOM 860 C CA . LYS A 1 111 ? -6.453 0.868 22.956 1.00 88.38 111 LYS A CA 1
ATOM 861 C C . LYS A 1 111 ? -5.094 1.428 22.536 1.00 88.38 111 LYS A C 1
ATOM 863 O O . LYS A 1 111 ? -4.977 2.607 22.191 1.00 88.38 111 LYS A O 1
ATOM 868 N N . PHE A 1 112 ? -4.049 0.600 22.556 1.00 89.00 112 PHE A N 1
ATOM 869 C CA . PHE A 1 112 ? -2.727 0.997 22.080 1.00 89.00 112 PHE A CA 1
ATOM 870 C C . PHE A 1 112 ? -2.712 1.243 20.563 1.00 89.00 112 PHE A C 1
ATOM 872 O O . PHE A 1 112 ? -2.144 2.243 20.118 1.00 89.00 112 PHE A O 1
ATOM 879 N N . LEU A 1 113 ? -3.363 0.381 19.779 1.00 87.31 113 LEU A N 1
ATOM 880 C CA . LEU A 1 113 ? -3.489 0.525 18.327 1.00 87.31 113 LEU A CA 1
ATOM 881 C C . LEU A 1 113 ? -4.314 1.754 17.948 1.00 87.31 113 LEU A C 1
ATOM 883 O O . LEU A 1 113 ? -3.893 2.515 17.082 1.00 87.31 113 LEU A O 1
ATOM 887 N N . THR A 1 114 ? -5.399 2.028 18.668 1.00 87.25 114 THR A N 1
ATOM 888 C CA . THR A 1 114 ? -6.218 3.235 18.492 1.00 87.25 114 THR A CA 1
ATOM 889 C C . THR A 1 114 ? -5.388 4.512 18.680 1.00 87.25 114 THR A C 1
ATOM 891 O O . THR A 1 114 ? -5.512 5.468 17.918 1.00 87.25 114 THR A O 1
ATOM 894 N N . ARG A 1 115 ? -4.431 4.532 19.619 1.00 89.00 115 ARG A N 1
ATOM 895 C CA . ARG A 1 115 ? -3.494 5.667 19.761 1.00 89.00 115 ARG A CA 1
ATOM 896 C C . ARG A 1 115 ? -2.577 5.842 18.543 1.00 89.00 115 ARG A C 1
ATOM 898 O O . ARG A 1 115 ? -2.120 6.951 18.262 1.00 89.00 115 ARG A O 1
ATOM 905 N N . LEU A 1 116 ? -2.282 4.749 17.846 1.00 87.25 116 LEU A N 1
ATOM 906 C CA . LEU A 1 116 ? -1.477 4.719 16.628 1.00 87.25 116 LEU A CA 1
ATOM 907 C C . LEU A 1 116 ? -2.311 4.903 15.352 1.00 87.25 116 LEU A C 1
ATOM 909 O O . LEU A 1 116 ? -1.708 5.084 14.294 1.00 87.25 116 LEU A O 1
ATOM 913 N N . ALA A 1 117 ? -3.646 4.940 15.452 1.00 85.38 117 ALA A N 1
ATOM 914 C CA . ALA A 1 117 ? -4.565 5.099 14.326 1.00 85.38 117 ALA A CA 1
ATOM 915 C C . ALA A 1 117 ? -4.148 6.252 13.411 1.00 85.38 117 ALA A C 1
ATOM 917 O O . ALA A 1 117 ? -3.755 6.075 12.258 1.00 85.38 117 ALA A O 1
ATOM 918 N N . ARG A 1 118 ? -4.086 7.449 13.993 1.00 84.19 118 ARG A N 1
ATOM 919 C CA . ARG A 1 118 ? -3.751 8.678 13.275 1.00 84.19 118 ARG A CA 1
ATOM 920 C C . ARG A 1 118 ? -2.379 8.652 12.580 1.00 84.19 118 ARG A C 1
ATOM 922 O O . ARG A 1 118 ? -2.335 8.913 11.377 1.00 84.19 118 ARG A O 1
ATOM 929 N N . PRO A 1 119 ? -1.247 8.369 13.263 1.00 85.19 119 PRO A N 1
ATOM 930 C CA . PRO A 1 119 ? 0.055 8.364 12.597 1.00 85.19 119 PRO A CA 1
ATOM 931 C C . PRO A 1 119 ? 0.186 7.257 11.544 1.00 85.19 119 PRO A C 1
ATOM 933 O O . PRO A 1 119 ? 0.836 7.479 10.523 1.00 85.19 119 PRO A O 1
ATOM 936 N N . VAL A 1 120 ? -0.426 6.089 11.753 1.00 86.69 120 VAL A N 1
ATOM 937 C CA . VAL A 1 120 ? -0.366 4.992 10.779 1.00 86.69 120 VAL A CA 1
ATOM 938 C C . VAL A 1 120 ? -1.242 5.285 9.558 1.00 86.69 120 VAL A C 1
ATOM 940 O O . VAL A 1 120 ? -0.767 5.113 8.438 1.00 86.69 120 VAL A O 1
ATOM 943 N N . ASN A 1 121 ? -2.454 5.820 9.727 1.00 84.38 121 ASN A N 1
ATOM 944 C CA . ASN A 1 121 ? -3.301 6.246 8.605 1.00 84.38 121 ASN A CA 1
ATOM 945 C C . ASN A 1 121 ? -2.657 7.373 7.785 1.00 84.38 121 ASN A C 1
ATOM 947 O O . ASN A 1 121 ? -2.691 7.359 6.548 1.00 84.38 121 ASN A O 1
ATOM 951 N N . PHE A 1 122 ? -1.966 8.303 8.447 1.00 82.38 122 PHE A N 1
ATOM 952 C CA . PHE A 1 122 ? -1.148 9.301 7.761 1.00 82.38 122 PHE A CA 1
ATOM 953 C C . PHE A 1 122 ? -0.002 8.658 6.962 1.00 82.38 122 PHE A C 1
ATOM 955 O O . PHE A 1 122 ? 0.233 9.014 5.804 1.00 82.38 122 PHE A O 1
ATOM 962 N N . LEU A 1 123 ? 0.683 7.668 7.541 1.00 85.25 123 LEU A N 1
ATOM 963 C CA . LEU A 1 123 ? 1.751 6.934 6.866 1.00 85.25 123 LEU A CA 1
ATOM 964 C C . LEU A 1 123 ? 1.236 6.148 5.650 1.00 85.25 123 LEU A C 1
ATOM 966 O O . LEU A 1 123 ? 1.869 6.195 4.594 1.00 85.25 123 LEU A O 1
ATOM 970 N N . TYR A 1 124 ? 0.083 5.482 5.763 1.00 83.88 124 TYR A N 1
ATOM 971 C CA . TYR A 1 124 ? -0.580 4.825 4.634 1.00 83.88 124 TYR A CA 1
ATOM 972 C C . TYR A 1 124 ? -0.872 5.807 3.510 1.00 83.88 124 TYR A C 1
ATOM 974 O O . TYR A 1 124 ? -0.569 5.523 2.356 1.00 83.88 124 TYR A O 1
ATOM 982 N N . THR A 1 125 ? -1.383 6.984 3.855 1.00 83.81 125 THR A N 1
ATOM 983 C CA . THR A 1 125 ? -1.683 8.035 2.884 1.00 83.81 125 THR A CA 1
ATOM 984 C C . THR A 1 125 ? -0.421 8.505 2.151 1.00 83.81 125 THR A C 1
ATOM 986 O O . THR A 1 125 ? -0.423 8.625 0.927 1.00 83.81 125 THR A O 1
ATOM 989 N N . ILE A 1 126 ? 0.695 8.710 2.864 1.00 83.88 126 ILE A N 1
ATOM 990 C CA . ILE A 1 126 ? 1.982 9.054 2.236 1.00 83.88 126 ILE A CA 1
ATOM 991 C C . ILE A 1 126 ? 2.448 7.943 1.294 1.00 83.88 126 ILE A C 1
ATOM 993 O O . ILE A 1 126 ? 2.833 8.227 0.155 1.00 83.88 126 ILE A O 1
ATOM 997 N N . PHE A 1 127 ? 2.441 6.690 1.760 1.00 83.81 127 PHE A N 1
ATOM 998 C CA . PHE A 1 127 ? 2.859 5.562 0.933 1.00 83.81 127 PHE A CA 1
ATOM 999 C C . PHE A 1 127 ? 2.004 5.451 -0.319 1.00 83.81 127 PHE A C 1
ATOM 1001 O O . PHE A 1 127 ? 2.563 5.260 -1.391 1.00 83.81 127 PHE A O 1
ATOM 1008 N N . ASP A 1 128 ? 0.695 5.639 -0.204 1.00 82.56 128 ASP A N 1
ATOM 1009 C CA . ASP A 1 128 ? -0.237 5.557 -1.320 1.00 82.56 128 ASP A CA 1
ATOM 1010 C C . ASP A 1 128 ? 0.044 6.632 -2.382 1.00 82.56 128 ASP A C 1
ATOM 1012 O O . ASP A 1 128 ? 0.159 6.319 -3.565 1.00 82.56 128 ASP A O 1
ATOM 1016 N N . ILE A 1 129 ? 0.313 7.881 -1.978 1.00 83.62 129 ILE A N 1
ATOM 1017 C CA . ILE A 1 129 ? 0.705 8.954 -2.913 1.00 83.62 129 ILE A CA 1
ATOM 1018 C C . ILE A 1 129 ? 2.014 8.615 -3.629 1.00 83.62 129 ILE A C 1
ATOM 1020 O O . ILE A 1 129 ? 2.126 8.769 -4.851 1.00 83.62 129 ILE A O 1
ATOM 1024 N N . ILE A 1 130 ? 3.027 8.176 -2.877 1.00 83.94 130 ILE A N 1
ATOM 1025 C CA . ILE A 1 130 ? 4.329 7.801 -3.442 1.00 83.94 130 ILE A CA 1
ATOM 1026 C C . ILE A 1 130 ? 4.141 6.642 -4.425 1.00 83.94 130 ILE A C 1
ATOM 1028 O O . ILE A 1 130 ? 4.672 6.671 -5.538 1.00 83.94 130 ILE A O 1
ATOM 1032 N N . PHE A 1 131 ? 3.352 5.649 -4.030 1.00 83.19 131 PHE A N 1
ATOM 1033 C CA . PHE A 1 131 ? 3.057 4.463 -4.811 1.00 83.19 131 PHE A CA 1
ATOM 1034 C C . PHE A 1 131 ? 2.339 4.815 -6.118 1.00 83.19 131 PHE A C 1
ATOM 1036 O O . PHE A 1 131 ? 2.803 4.431 -7.192 1.00 83.19 131 PHE A O 1
ATOM 1043 N N . LEU A 1 132 ? 1.292 5.639 -6.049 1.00 84.19 132 LEU A N 1
ATOM 1044 C CA . LEU A 1 132 ? 0.535 6.156 -7.190 1.00 84.19 132 LEU A CA 1
ATOM 1045 C C . LEU A 1 132 ? 1.424 6.961 -8.153 1.00 84.19 132 LEU A C 1
ATOM 1047 O O . LEU A 1 132 ? 1.359 6.790 -9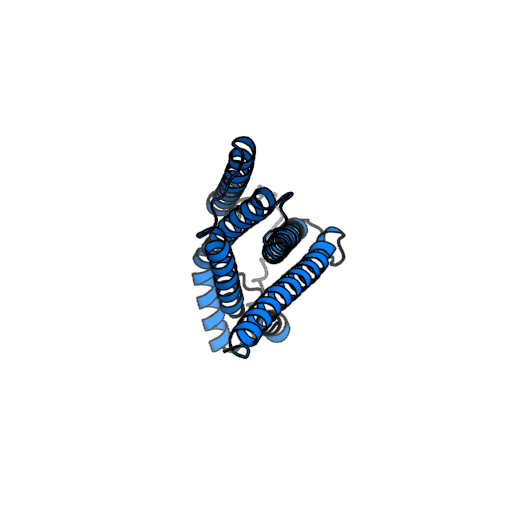.376 1.00 84.19 132 LEU A O 1
ATOM 1051 N N . THR A 1 133 ? 2.296 7.813 -7.608 1.00 84.19 133 THR A N 1
ATOM 1052 C CA . THR A 1 133 ? 3.206 8.660 -8.393 1.00 84.19 133 THR A CA 1
ATOM 1053 C C . THR A 1 133 ? 4.226 7.812 -9.148 1.00 84.19 133 THR A C 1
ATOM 1055 O O . THR A 1 133 ? 4.442 8.003 -10.350 1.00 84.19 133 THR A O 1
ATOM 1058 N N . ILE A 1 134 ? 4.838 6.832 -8.478 1.00 81.44 134 ILE A N 1
ATOM 1059 C CA . ILE A 1 134 ? 5.823 5.943 -9.102 1.00 81.44 134 ILE A CA 1
ATOM 1060 C C . ILE A 1 134 ? 5.150 5.010 -10.107 1.00 81.44 134 ILE A C 1
ATOM 1062 O O . ILE A 1 134 ? 5.686 4.826 -11.199 1.00 81.44 134 ILE A O 1
ATOM 1066 N N . ALA A 1 135 ? 3.971 4.469 -9.793 1.00 82.94 135 ALA A N 1
ATOM 1067 C CA . ALA A 1 135 ? 3.204 3.642 -10.719 1.00 82.94 135 ALA A CA 1
ATOM 1068 C C . ALA A 1 135 ? 2.882 4.411 -12.009 1.00 82.94 135 ALA A C 1
ATOM 1070 O O . ALA A 1 135 ? 3.140 3.917 -13.107 1.00 82.94 135 ALA A O 1
ATOM 1071 N N . SER A 1 136 ? 2.425 5.658 -11.887 1.00 82.69 136 SER A N 1
ATOM 1072 C CA . SER A 1 136 ? 2.148 6.534 -13.033 1.00 82.69 136 SER A CA 1
ATOM 1073 C C . SER A 1 136 ? 3.409 6.838 -13.841 1.00 82.69 136 SER A C 1
ATOM 1075 O O . SER A 1 136 ? 3.410 6.753 -15.070 1.00 82.69 136 SER A O 1
ATOM 1077 N N . THR A 1 137 ? 4.515 7.124 -13.150 1.00 81.44 137 THR A N 1
ATOM 1078 C CA . THR A 1 137 ? 5.820 7.362 -13.778 1.00 81.44 137 THR A CA 1
ATOM 1079 C C . THR A 1 137 ? 6.290 6.133 -14.555 1.00 81.44 137 THR A C 1
ATOM 1081 O O . THR A 1 137 ? 6.724 6.262 -15.694 1.00 81.44 137 THR A O 1
ATOM 1084 N N . LEU A 1 138 ? 6.177 4.934 -13.976 1.00 80.25 138 LEU A N 1
ATOM 1085 C CA . LEU A 1 138 ? 6.548 3.669 -14.615 1.00 80.25 138 LEU A CA 1
ATOM 1086 C C . LEU A 1 138 ? 5.674 3.364 -15.833 1.00 80.25 138 LEU A C 1
ATOM 1088 O O . LEU A 1 138 ? 6.197 2.934 -16.862 1.00 80.25 138 LEU A O 1
ATOM 1092 N N . LEU A 1 139 ? 4.365 3.604 -15.737 1.00 82.31 139 LEU A N 1
ATOM 1093 C CA . LEU A 1 139 ? 3.448 3.417 -16.856 1.00 82.31 139 LEU A CA 1
ATOM 1094 C C . LEU A 1 139 ? 3.818 4.330 -18.023 1.00 82.31 139 LEU A C 1
ATOM 1096 O O . LEU A 1 139 ? 3.954 3.830 -19.133 1.00 82.31 139 LEU A O 1
ATOM 1100 N N . LEU A 1 140 ? 4.050 5.623 -17.777 1.00 79.94 140 LEU A N 1
ATOM 1101 C CA . LEU A 1 140 ? 4.386 6.596 -18.822 1.00 79.94 140 LEU A CA 1
ATOM 1102 C C . LEU A 1 140 ? 5.802 6.413 -19.377 1.00 79.94 140 LEU A C 1
ATOM 1104 O O . LEU A 1 140 ? 5.995 6.469 -20.589 1.00 79.94 140 LEU A O 1
ATOM 1108 N N . ALA A 1 141 ? 6.786 6.151 -18.514 1.00 73.44 141 ALA A N 1
ATOM 1109 C CA . ALA A 1 141 ? 8.185 6.002 -18.910 1.00 73.44 141 ALA A CA 1
ATOM 1110 C C . ALA A 1 141 ? 8.432 4.766 -19.784 1.00 73.44 141 ALA A C 1
ATOM 1112 O O . ALA A 1 141 ? 9.380 4.748 -20.570 1.00 73.44 141 ALA A O 1
ATOM 1113 N N . PHE A 1 142 ? 7.604 3.728 -19.640 1.00 70.50 142 PHE A N 1
ATOM 1114 C CA . PHE A 1 142 ? 7.727 2.486 -20.405 1.00 70.50 142 PHE A CA 1
ATOM 1115 C C . PHE A 1 142 ? 6.588 2.275 -21.412 1.00 70.50 142 PHE A C 1
ATOM 1117 O O . PHE A 1 142 ? 6.582 1.265 -22.122 1.00 70.50 142 PHE A O 1
ATOM 1124 N N . TRP A 1 143 ? 5.680 3.249 -21.557 1.00 68.94 143 TRP A N 1
ATOM 1125 C CA . TRP A 1 143 ? 4.629 3.227 -22.573 1.00 68.94 143 TRP A CA 1
ATOM 1126 C C . TRP A 1 143 ? 5.250 3.276 -23.978 1.00 68.94 143 TRP A C 1
ATOM 1128 O O . TRP A 1 143 ? 5.777 4.298 -24.404 1.00 68.94 143 TRP A O 1
ATOM 1138 N N . GLY A 1 144 ? 5.223 2.151 -24.699 1.00 62.62 144 GLY A N 1
ATOM 1139 C CA . GLY A 1 144 ? 5.788 2.039 -26.054 1.00 62.62 144 GLY A CA 1
ATOM 1140 C C . GLY A 1 144 ? 7.233 1.521 -26.138 1.00 62.62 144 GLY A C 1
ATOM 1141 O O . GLY A 1 144 ? 7.779 1.428 -27.236 1.00 62.62 144 GLY A O 1
ATOM 1142 N N . GLY A 1 145 ? 7.859 1.124 -25.021 1.00 61.28 145 GLY A N 1
ATOM 1143 C CA . GLY A 1 145 ? 9.207 0.537 -24.996 1.00 61.28 145 GLY A CA 1
ATOM 1144 C C . GLY A 1 145 ? 9.236 -1.001 -24.907 1.00 61.28 145 GLY A C 1
ATOM 1145 O O . GLY A 1 145 ? 8.351 -1.633 -24.337 1.00 61.28 145 GLY A O 1
ATOM 1146 N N . ARG A 1 146 ? 10.297 -1.650 -25.423 1.00 56.12 146 ARG A N 1
ATOM 1147 C CA . ARG A 1 146 ? 10.537 -3.108 -25.247 1.00 56.12 146 ARG A CA 1
ATOM 1148 C C . ARG A 1 146 ? 11.096 -3.468 -23.861 1.00 56.12 146 ARG A C 1
ATOM 1150 O O . ARG A 1 146 ? 11.046 -4.629 -23.458 1.00 56.12 146 ARG A O 1
ATOM 1157 N N . PHE A 1 147 ? 11.667 -2.504 -23.142 1.00 53.94 147 PHE A N 1
ATOM 1158 C CA . PHE A 1 147 ? 12.386 -2.760 -21.898 1.00 53.94 147 PHE A CA 1
ATOM 1159 C C . PHE A 1 147 ? 11.487 -2.601 -20.668 1.00 53.94 147 PHE A C 1
ATOM 1161 O O . PHE A 1 147 ? 10.815 -1.592 -20.511 1.00 53.94 147 PHE A O 1
ATOM 1168 N N . SER A 1 148 ? 11.554 -3.599 -19.776 1.00 66.19 148 SER A N 1
ATOM 1169 C CA . SER A 1 148 ? 10.906 -3.649 -18.456 1.00 66.19 148 SER A CA 1
ATOM 1170 C C . SER A 1 148 ? 9.385 -3.846 -18.405 1.00 66.19 148 SER A C 1
ATOM 1172 O O . SER A 1 148 ? 8.724 -3.337 -17.497 1.00 66.19 148 SER A O 1
ATOM 1174 N N . ARG A 1 149 ? 8.840 -4.679 -19.300 1.00 73.06 149 ARG A N 1
ATOM 1175 C CA . ARG A 1 149 ? 7.430 -5.112 -19.248 1.00 73.06 149 ARG A CA 1
ATOM 1176 C C . ARG A 1 149 ? 7.013 -5.669 -17.876 1.00 73.06 149 ARG A C 1
ATOM 1178 O O . ARG A 1 149 ? 5.908 -5.385 -17.444 1.00 73.06 149 ARG A O 1
ATOM 1185 N N . SER A 1 150 ? 7.908 -6.376 -17.176 1.00 82.25 150 SER A N 1
ATOM 1186 C CA . SER A 1 150 ? 7.700 -6.869 -15.799 1.00 82.25 150 SER A CA 1
ATOM 1187 C C . SER A 1 150 ? 7.241 -5.751 -14.847 1.00 82.25 150 SER A C 1
ATOM 1189 O O . SER A 1 150 ? 6.109 -5.762 -14.371 1.00 82.25 150 SER A O 1
ATOM 1191 N N . TRP A 1 151 ? 8.060 -4.711 -14.662 1.00 80.56 151 TRP A N 1
ATOM 1192 C CA . TRP A 1 151 ? 7.741 -3.599 -13.758 1.00 80.56 151 TRP A CA 1
ATOM 1193 C C . TRP A 1 151 ? 6.555 -2.745 -14.213 1.00 80.56 151 TRP A C 1
ATOM 1195 O O . TRP A 1 151 ? 5.854 -2.197 -13.369 1.00 80.56 151 TRP A O 1
ATOM 1205 N N . GLN A 1 152 ? 6.294 -2.655 -15.521 1.00 84.00 152 GLN A N 1
ATOM 1206 C CA . GLN A 1 152 ? 5.088 -1.995 -16.026 1.00 84.00 152 GLN A CA 1
ATOM 1207 C C . GLN A 1 152 ? 3.818 -2.760 -15.614 1.00 84.00 152 GLN A C 1
ATOM 1209 O O . GLN A 1 152 ? 2.830 -2.132 -15.250 1.00 84.00 152 GLN A O 1
ATOM 1214 N N . MET A 1 153 ? 3.850 -4.098 -15.612 1.00 88.00 153 MET A N 1
ATOM 1215 C CA . MET A 1 153 ? 2.726 -4.922 -15.147 1.00 88.00 153 MET A CA 1
ATOM 1216 C C . MET A 1 153 ? 2.526 -4.810 -13.634 1.00 88.00 153 MET A C 1
ATOM 1218 O O . MET A 1 153 ? 1.389 -4.714 -13.185 1.00 88.00 153 MET A O 1
ATOM 1222 N N . ILE A 1 154 ? 3.607 -4.718 -12.849 1.00 86.06 154 ILE A N 1
ATOM 1223 C CA . ILE A 1 154 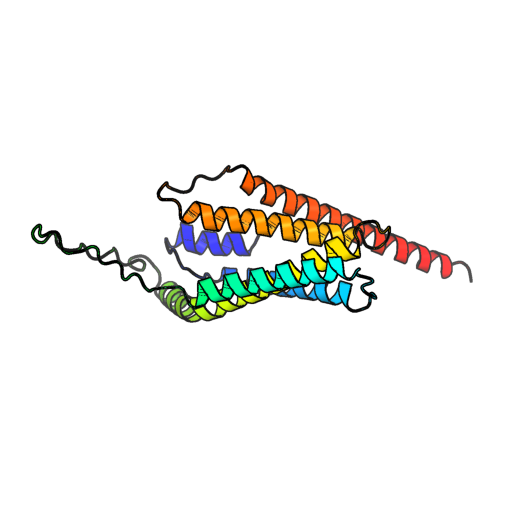? 3.512 -4.459 -11.400 1.00 86.06 154 ILE A CA 1
ATOM 1224 C C . ILE A 1 154 ? 2.923 -3.056 -11.138 1.00 86.06 154 ILE A C 1
ATOM 1226 O O . ILE A 1 154 ? 2.078 -2.899 -10.261 1.00 86.06 154 ILE A O 1
ATOM 1230 N N . ALA A 1 155 ? 3.302 -2.041 -11.923 1.00 85.62 155 ALA A N 1
ATOM 1231 C CA . ALA A 1 155 ? 2.716 -0.700 -11.835 1.00 85.62 155 ALA A CA 1
ATOM 1232 C C . ALA A 1 155 ? 1.234 -0.664 -12.261 1.00 85.62 155 ALA A C 1
ATOM 1234 O O . ALA A 1 155 ? 0.423 0.011 -11.632 1.00 85.62 155 ALA A O 1
ATOM 1235 N N . ALA A 1 156 ? 0.851 -1.421 -13.292 1.00 86.00 156 ALA A N 1
ATOM 1236 C CA . ALA A 1 156 ? -0.550 -1.572 -13.683 1.00 86.00 156 ALA A CA 1
ATOM 1237 C C . ALA A 1 156 ? -1.367 -2.300 -12.599 1.00 86.00 156 ALA A C 1
ATOM 1239 O O . ALA A 1 156 ? -2.495 -1.908 -12.313 1.00 86.00 156 ALA A O 1
ATOM 1240 N N . ALA A 1 157 ? -0.784 -3.316 -11.954 1.00 89.94 157 ALA A N 1
ATOM 1241 C CA . ALA A 1 157 ? -1.399 -4.021 -10.832 1.00 89.94 157 ALA A CA 1
ATOM 1242 C C . ALA A 1 157 ? -1.656 -3.090 -9.640 1.00 89.94 157 ALA A C 1
ATOM 1244 O O . ALA A 1 157 ? -2.725 -3.140 -9.031 1.00 89.94 157 ALA A O 1
ATOM 1245 N N . ALA A 1 158 ? -0.687 -2.228 -9.334 1.00 86.62 158 ALA A N 1
ATOM 1246 C CA . ALA A 1 158 ? -0.792 -1.192 -8.317 1.00 86.62 158 ALA A CA 1
ATOM 1247 C C . ALA A 1 158 ? -1.942 -0.216 -8.596 1.00 86.62 158 ALA A C 1
ATOM 1249 O O . ALA A 1 158 ? -2.771 0.020 -7.722 1.00 86.62 158 ALA A O 1
ATOM 1250 N N . LEU A 1 159 ? -2.028 0.295 -9.828 1.00 84.62 159 LEU A N 1
ATOM 1251 C CA . LEU A 1 159 ? -3.102 1.200 -10.237 1.00 84.62 159 LEU A CA 1
ATOM 1252 C C . LEU A 1 159 ? -4.479 0.524 -10.163 1.00 84.62 159 LEU A C 1
ATOM 1254 O O . LEU A 1 159 ? -5.426 1.121 -9.663 1.00 84.62 159 LEU A O 1
ATOM 1258 N N . ALA A 1 160 ? -4.588 -0.728 -10.619 1.00 87.56 160 ALA A N 1
ATOM 1259 C CA . ALA A 1 160 ? -5.827 -1.495 -10.514 1.00 87.56 160 ALA A CA 1
ATOM 1260 C C . ALA A 1 160 ? -6.253 -1.672 -9.048 1.00 87.56 160 ALA A C 1
ATOM 1262 O O . ALA A 1 160 ? -7.407 -1.422 -8.712 1.00 87.56 160 ALA A O 1
ATOM 1263 N N . LYS A 1 161 ? -5.310 -2.021 -8.162 1.00 87.19 161 LYS A N 1
ATOM 1264 C CA . LYS A 1 161 ? -5.573 -2.129 -6.721 1.00 87.19 161 LYS A CA 1
ATOM 1265 C C . LYS A 1 161 ? -6.087 -0.809 -6.144 1.00 87.19 161 LYS A C 1
ATOM 1267 O O . LYS A 1 161 ? -7.088 -0.814 -5.445 1.00 87.19 161 LYS A O 1
ATOM 1272 N N . TYR A 1 162 ? -5.439 0.306 -6.478 1.00 85.62 162 TYR A N 1
ATOM 1273 C CA . TYR A 1 162 ? -5.839 1.630 -6.001 1.00 85.62 162 TYR A CA 1
ATOM 1274 C C . TYR A 1 162 ? -7.269 2.002 -6.424 1.00 85.62 162 TYR A C 1
ATOM 1276 O O . TYR A 1 162 ? -8.039 2.502 -5.610 1.00 85.62 162 TYR A O 1
ATOM 1284 N N .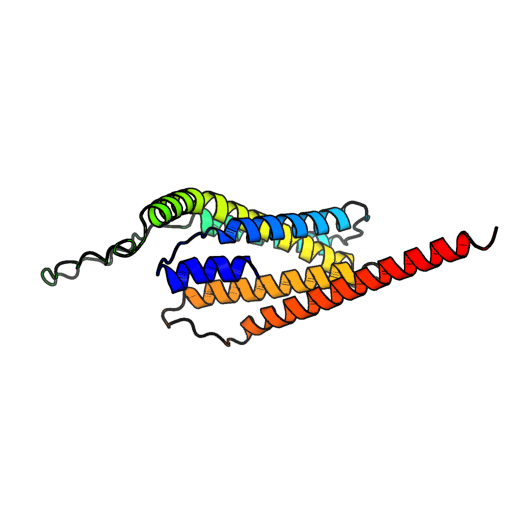 ILE A 1 163 ? -7.654 1.716 -7.674 1.00 83.12 163 ILE A N 1
ATOM 1285 C CA . ILE A 1 163 ? -9.027 1.950 -8.158 1.00 83.12 163 ILE A CA 1
ATOM 1286 C C . ILE A 1 163 ? -10.039 1.149 -7.328 1.00 83.12 163 ILE A C 1
ATOM 1288 O O . ILE A 1 163 ? -11.071 1.693 -6.935 1.00 83.12 163 ILE A O 1
ATOM 1292 N N . ALA A 1 164 ? -9.735 -0.120 -7.042 1.00 86.31 164 ALA A N 1
ATOM 1293 C CA . ALA A 1 164 ? -10.586 -0.966 -6.211 1.00 86.31 164 ALA A CA 1
ATOM 1294 C C . ALA A 1 164 ? -10.691 -0.430 -4.770 1.00 86.31 164 ALA A C 1
ATOM 1296 O O . ALA A 1 164 ? -11.791 -0.326 -4.235 1.00 86.31 164 ALA A O 1
ATOM 1297 N N . ASP A 1 165 ? -9.567 -0.009 -4.182 1.00 81.69 165 ASP A N 1
ATOM 1298 C CA . ASP A 1 165 ? -9.520 0.556 -2.828 1.00 81.69 165 ASP A CA 1
ATOM 1299 C C . ASP A 1 165 ? -10.304 1.882 -2.735 1.00 81.69 165 ASP A C 1
ATOM 1301 O O . ASP A 1 165 ? -11.003 2.121 -1.752 1.00 81.69 165 ASP A O 1
ATOM 1305 N N . MET A 1 166 ? -10.243 2.740 -3.761 1.00 81.50 166 MET A N 1
ATOM 1306 C CA . MET A 1 166 ? -11.041 3.975 -3.814 1.00 81.50 166 MET A CA 1
ATOM 1307 C C . MET A 1 166 ? -12.535 3.701 -3.942 1.00 81.50 166 MET A C 1
ATOM 1309 O O . MET A 1 166 ? -13.334 4.385 -3.304 1.00 81.50 166 MET A O 1
ATOM 1313 N N . TRP A 1 167 ? -12.917 2.697 -4.732 1.00 83.62 167 TRP A N 1
ATOM 1314 C CA . TRP A 1 167 ? -14.309 2.270 -4.793 1.00 83.62 167 TRP A CA 1
ATOM 1315 C C . TRP A 1 167 ? -14.799 1.762 -3.442 1.00 83.62 167 TRP A C 1
ATOM 1317 O O . TRP A 1 167 ? -15.856 2.195 -3.005 1.00 83.62 167 TRP A O 1
ATOM 1327 N N . LEU A 1 168 ? -14.032 0.896 -2.774 1.00 81.94 168 LEU A N 1
ATOM 1328 C CA . LEU A 1 168 ? -14.411 0.354 -1.471 1.00 81.94 168 LEU A CA 1
ATOM 1329 C C . LEU A 1 168 ? -14.623 1.475 -0.449 1.00 81.94 168 LEU A C 1
ATOM 1331 O O . LEU A 1 168 ? -15.677 1.532 0.176 1.00 81.94 168 LEU A O 1
ATOM 1335 N N . LYS A 1 169 ? -13.675 2.419 -0.357 1.00 80.56 169 LYS A N 1
ATOM 1336 C CA . LYS A 1 169 ? -13.802 3.590 0.526 1.00 80.56 169 LYS A CA 1
ATOM 1337 C C . LYS A 1 169 ? -15.030 4.437 0.213 1.00 80.56 169 LYS A C 1
ATOM 1339 O O . LYS A 1 169 ? -15.666 4.947 1.124 1.00 80.56 169 LYS A O 1
ATOM 1344 N N . TYR A 1 170 ? -15.355 4.624 -1.063 1.00 78.06 170 TYR A N 1
ATOM 1345 C CA . TYR A 1 170 ? -16.557 5.354 -1.451 1.00 78.06 170 TYR A CA 1
ATOM 1346 C C . TYR A 1 170 ? -17.829 4.565 -1.116 1.00 78.06 170 TYR A C 1
ATOM 1348 O O . TYR A 1 170 ? -18.769 5.119 -0.551 1.00 78.06 170 TYR A O 1
ATOM 1356 N N . ALA A 1 171 ? -17.854 3.267 -1.407 1.00 80.69 171 ALA A N 1
ATOM 1357 C CA . ALA A 1 171 ? -19.007 2.409 -1.183 1.00 80.69 171 ALA A CA 1
ATOM 1358 C C . ALA A 1 171 ? -19.388 2.322 0.303 1.00 80.69 171 ALA A C 1
ATOM 1360 O O . ALA A 1 171 ? -20.572 2.297 0.617 1.00 80.69 171 ALA A O 1
ATOM 1361 N N . THR A 1 172 ? -18.414 2.371 1.216 1.00 78.00 172 THR A N 1
ATOM 1362 C CA . THR A 1 172 ? -18.659 2.415 2.669 1.00 78.00 172 THR A CA 1
ATOM 1363 C C . THR A 1 172 ? -19.198 3.757 3.176 1.00 78.00 172 THR A C 1
ATOM 1365 O O . THR A 1 172 ? -19.609 3.840 4.326 1.00 78.00 172 THR A O 1
ATOM 1368 N N . THR A 1 173 ? -19.205 4.813 2.353 1.00 77.12 173 THR A N 1
ATOM 1369 C CA . THR A 1 173 ? -19.833 6.106 2.708 1.00 77.12 173 THR A CA 1
ATOM 1370 C C . THR A 1 173 ? -21.294 6.207 2.275 1.00 77.12 173 THR A C 1
ATOM 1372 O O . THR A 1 173 ? -21.974 7.172 2.626 1.00 77.12 173 THR A O 1
ATOM 1375 N N . LEU A 1 174 ? -21.785 5.244 1.488 1.00 79.38 174 LEU A N 1
ATOM 1376 C CA . LEU A 1 174 ? -23.178 5.218 1.056 1.00 79.38 174 LEU A CA 1
ATOM 1377 C C . LEU A 1 174 ? -24.088 4.806 2.230 1.00 79.38 174 LEU A C 1
ATOM 1379 O O . LEU A 1 174 ? -23.685 3.999 3.062 1.00 79.38 174 LEU A O 1
ATOM 1383 N N . PRO A 1 175 ? -25.321 5.340 2.301 1.00 71.81 175 PRO A N 1
ATOM 1384 C CA . PRO A 1 175 ? -26.267 5.025 3.376 1.00 71.81 175 PRO A CA 1
ATOM 1385 C C . PRO A 1 175 ? -26.795 3.581 3.334 1.00 71.81 175 PRO A C 1
ATOM 1387 O O . PRO A 1 175 ? -27.347 3.104 4.324 1.00 71.81 175 PRO A O 1
ATOM 1390 N N . ASP A 1 176 ? -26.635 2.887 2.206 1.00 74.94 176 ASP A N 1
ATOM 1391 C CA . ASP A 1 176 ? -26.976 1.473 2.072 1.00 74.94 176 ASP A CA 1
ATOM 1392 C C . ASP A 1 176 ? -25.850 0.591 2.625 1.00 74.94 176 ASP A C 1
ATOM 1394 O O . ASP A 1 176 ? -24.667 0.879 2.438 1.00 74.94 176 ASP A O 1
ATOM 1398 N N . GLN A 1 177 ? -26.208 -0.522 3.274 1.00 71.12 177 GLN A N 1
ATOM 1399 C CA . GLN A 1 177 ? -25.224 -1.502 3.742 1.00 71.12 177 GLN A CA 1
ATOM 1400 C C . GLN A 1 177 ? -24.363 -1.981 2.566 1.00 71.12 177 GLN A C 1
ATOM 1402 O O . GLN A 1 177 ? -24.897 -2.445 1.556 1.00 71.12 177 GLN A O 1
ATOM 1407 N N . TYR A 1 178 ? -23.038 -1.873 2.708 1.00 74.00 178 TYR A N 1
ATOM 1408 C CA . TYR A 1 178 ? -22.077 -2.291 1.689 1.00 74.00 178 TYR A CA 1
ATOM 1409 C C . TYR A 1 178 ? -22.364 -3.724 1.211 1.00 74.00 178 TYR A C 1
ATOM 1411 O O . TYR A 1 178 ? -22.415 -4.663 2.008 1.00 74.00 178 TYR A O 1
ATOM 1419 N N . GLN A 1 179 ? -22.518 -3.896 -0.103 1.00 74.88 179 GLN A N 1
ATOM 1420 C CA . GLN A 1 179 ? -22.667 -5.201 -0.742 1.00 74.88 179 GLN A CA 1
ATOM 1421 C C . GLN A 1 179 ? -21.451 -5.481 -1.620 1.00 74.88 179 GLN A C 1
ATOM 1423 O O . GLN A 1 179 ? -21.159 -4.722 -2.544 1.00 74.88 179 GLN A O 1
ATOM 1428 N N . SER A 1 180 ? -20.767 -6.591 -1.342 1.00 77.81 180 SER A N 1
ATOM 1429 C CA . SER A 1 180 ? -19.659 -7.061 -2.176 1.00 77.81 180 SER A CA 1
ATOM 1430 C C . SER A 1 180 ? -20.165 -7.601 -3.516 1.00 77.81 180 SER A C 1
ATOM 1432 O O . SER A 1 180 ? -21.254 -8.171 -3.609 1.00 77.81 180 SER A O 1
ATOM 1434 N N . GLY A 1 181 ? -19.348 -7.448 -4.556 1.00 77.94 181 GLY A N 1
ATOM 1435 C CA . GLY A 1 181 ? -19.659 -7.851 -5.928 1.00 77.94 181 GLY A CA 1
ATOM 1436 C C . GLY A 1 181 ? -19.869 -6.677 -6.884 1.00 77.94 181 GLY A C 1
ATOM 1437 O O . GLY A 1 181 ? -20.308 -6.884 -8.018 1.00 77.94 181 GLY A O 1
ATOM 1438 N N . GLY A 1 182 ? -19.541 -5.451 -6.465 1.00 81.31 182 GLY A N 1
ATOM 1439 C CA . GLY A 1 182 ? -19.545 -4.290 -7.344 1.00 81.31 182 GLY A CA 1
ATOM 1440 C C . GLY A 1 182 ? -18.583 -4.465 -8.524 1.00 81.31 182 GLY A C 1
ATOM 1441 O O . GLY A 1 182 ? -17.524 -5.082 -8.410 1.00 81.31 182 GLY A O 1
ATOM 1442 N N . PHE A 1 183 ? -18.913 -3.878 -9.678 1.00 83.81 183 PHE A N 1
ATOM 1443 C CA . PHE A 1 183 ? -18.073 -3.975 -10.882 1.00 83.81 183 PHE A CA 1
ATOM 1444 C C . PHE A 1 183 ? -16.621 -3.531 -10.631 1.00 83.81 183 PHE A C 1
ATOM 1446 O O . PHE A 1 183 ? -15.678 -4.131 -11.146 1.00 83.81 183 PHE A O 1
ATOM 1453 N N . LEU A 1 184 ? -16.431 -2.505 -9.799 1.00 85.56 184 LEU A N 1
ATOM 1454 C CA . LEU A 1 184 ? -15.112 -1.965 -9.478 1.00 85.56 184 LEU A CA 1
ATOM 1455 C C . LEU A 1 184 ? -14.285 -2.881 -8.555 1.00 85.56 184 LEU A C 1
ATOM 1457 O O . LEU A 1 184 ? -13.060 -2.802 -8.586 1.00 85.56 184 LEU A O 1
ATOM 1461 N N . GLU A 1 185 ? -14.898 -3.829 -7.838 1.00 86.56 185 GLU A N 1
ATOM 1462 C CA . GLU A 1 185 ? -14.163 -4.852 -7.074 1.00 86.56 185 GLU A CA 1
ATOM 1463 C C . GLU A 1 185 ? -13.428 -5.846 -7.990 1.00 86.56 185 GLU A C 1
ATOM 1465 O O . GLU A 1 185 ? -12.424 -6.432 -7.582 1.00 86.56 185 GLU A O 1
ATOM 1470 N N . MET A 1 186 ? -13.829 -5.993 -9.265 1.00 90.38 186 MET A N 1
ATOM 1471 C CA . MET A 1 186 ? -13.100 -6.830 -10.235 1.00 90.38 186 MET A CA 1
ATOM 1472 C C . MET A 1 186 ? -11.650 -6.371 -10.439 1.00 90.38 186 MET A C 1
ATOM 1474 O O . MET A 1 186 ? -10.783 -7.169 -10.807 1.00 90.38 186 MET A O 1
ATOM 1478 N N . PHE A 1 187 ? -11.349 -5.104 -10.153 1.00 89.25 187 PHE A N 1
ATOM 1479 C CA . PHE A 1 187 ? -9.987 -4.592 -10.217 1.00 89.25 187 PHE A CA 1
ATOM 1480 C C . PHE A 1 187 ? -9.054 -5.218 -9.171 1.00 89.25 187 PHE A C 1
ATOM 1482 O O . PHE A 1 187 ? -7.849 -5.286 -9.427 1.00 89.25 187 PHE A O 1
ATOM 1489 N N . TYR A 1 188 ? -9.571 -5.786 -8.072 1.00 89.56 188 TYR A N 1
ATOM 1490 C CA . TYR A 1 188 ? -8.764 -6.630 -7.182 1.00 89.56 188 TYR A CA 1
ATOM 1491 C C . TYR A 1 188 ? -8.253 -7.883 -7.900 1.00 89.56 188 TYR A C 1
ATOM 1493 O O . TYR A 1 188 ? -7.078 -8.240 -7.776 1.00 89.56 188 TYR A O 1
ATOM 1501 N N . VAL A 1 189 ? -9.100 -8.518 -8.716 1.00 91.19 189 VAL A N 1
ATOM 1502 C CA . VAL A 1 189 ? -8.714 -9.688 -9.520 1.00 91.19 189 VAL A CA 1
ATOM 1503 C C . VAL A 1 189 ? -7.705 -9.284 -10.591 1.00 91.19 189 VAL A C 1
ATOM 1505 O O . VAL A 1 189 ? -6.664 -9.928 -10.731 1.00 91.19 189 VAL A O 1
ATOM 1508 N N . PHE A 1 190 ? -7.960 -8.186 -11.309 1.00 89.12 190 PHE A N 1
ATOM 1509 C CA . PHE A 1 190 ? -7.016 -7.679 -12.307 1.00 89.12 190 PHE A CA 1
ATOM 1510 C C . PHE A 1 190 ? -5.663 -7.329 -11.695 1.00 89.12 190 PHE A C 1
ATOM 1512 O O . PHE A 1 190 ? -4.635 -7.654 -12.285 1.00 89.12 190 PHE A O 1
ATOM 1519 N N . SER A 1 191 ? -5.646 -6.740 -10.498 1.00 90.62 191 SER A N 1
ATOM 1520 C CA . SER A 1 191 ? -4.411 -6.477 -9.765 1.00 90.62 191 SER A CA 1
ATOM 1521 C C . SER A 1 191 ? -3.623 -7.764 -9.511 1.00 90.62 191 SER A C 1
ATOM 1523 O O . SER A 1 191 ? -2.449 -7.844 -9.877 1.00 90.62 191 SER A O 1
ATOM 1525 N N . GLY A 1 192 ? -4.272 -8.806 -8.981 1.00 88.81 192 GLY A N 1
ATOM 1526 C CA . GLY A 1 192 ? -3.628 -10.099 -8.736 1.00 88.81 192 GLY A CA 1
ATOM 1527 C C . GLY A 1 192 ? -3.058 -10.737 -10.007 1.00 88.81 192 GLY A C 1
ATOM 1528 O O . GLY A 1 192 ? -1.912 -11.192 -10.018 1.00 88.81 192 GLY A O 1
ATOM 1529 N N . VAL A 1 193 ? -3.821 -10.712 -11.104 1.00 92.50 193 VAL A N 1
ATOM 1530 C CA . VAL A 1 193 ? -3.391 -11.258 -12.403 1.00 92.50 193 VAL A CA 1
ATOM 1531 C C . VAL A 1 193 ? -2.209 -10.472 -12.976 1.00 92.50 193 VAL A C 1
ATOM 1533 O O . VAL A 1 193 ? -1.212 -11.069 -13.382 1.00 92.50 193 VAL A O 1
ATOM 1536 N N . LEU A 1 194 ? -2.277 -9.139 -12.981 1.00 90.00 194 LEU A N 1
ATOM 1537 C CA . LEU A 1 194 ? -1.203 -8.279 -13.485 1.00 90.00 194 LEU A CA 1
ATOM 1538 C C . LEU A 1 194 ? 0.078 -8.428 -12.660 1.00 90.00 194 LEU A C 1
ATOM 1540 O O . LEU A 1 194 ? 1.173 -8.484 -13.223 1.00 90.00 194 LEU A O 1
ATOM 1544 N N . PHE A 1 195 ? -0.051 -8.563 -11.339 1.00 90.19 195 PHE A N 1
ATOM 1545 C CA . PHE A 1 195 ? 1.080 -8.825 -10.459 1.00 90.19 195 PHE A CA 1
ATOM 1546 C C . PHE A 1 195 ? 1.732 -10.179 -10.774 1.00 90.19 195 PHE A C 1
ATOM 1548 O O . PHE A 1 195 ? 2.954 -10.253 -10.918 1.00 90.19 195 PHE A O 1
ATOM 1555 N N . ALA A 1 196 ? 0.933 -11.236 -10.961 1.00 90.50 196 ALA A N 1
ATOM 1556 C CA . ALA A 1 196 ? 1.429 -12.561 -11.331 1.00 90.50 196 ALA A CA 1
ATOM 1557 C C . ALA A 1 196 ? 2.141 -12.559 -12.696 1.00 90.50 196 ALA A C 1
ATOM 1559 O O . ALA A 1 196 ? 3.216 -13.146 -12.833 1.00 90.50 196 ALA A O 1
ATOM 1560 N N . ILE A 1 197 ? 1.594 -11.849 -13.690 1.00 89.56 197 ILE A N 1
ATOM 1561 C CA . ILE A 1 197 ? 2.246 -11.653 -14.994 1.00 89.56 197 ILE A CA 1
ATOM 1562 C C . ILE A 1 197 ? 3.580 -10.917 -14.818 1.00 89.56 197 ILE A C 1
ATOM 1564 O O . ILE A 1 197 ? 4.590 -11.337 -15.382 1.00 89.56 197 ILE A O 1
ATOM 1568 N N . GLY A 1 198 ? 3.613 -9.849 -14.016 1.00 87.69 198 GLY A N 1
ATOM 1569 C CA . GLY A 1 198 ? 4.844 -9.125 -13.692 1.00 87.69 198 GLY A CA 1
ATOM 1570 C C . GLY A 1 198 ? 5.915 -10.037 -13.087 1.00 87.69 198 GLY A C 1
ATOM 1571 O O . GLY A 1 198 ? 7.044 -10.073 -13.576 1.00 87.69 198 GLY A O 1
ATOM 1572 N N . ALA A 1 199 ? 5.542 -10.846 -12.093 1.00 88.75 199 ALA A N 1
ATOM 1573 C CA . ALA A 1 199 ? 6.437 -11.808 -11.454 1.00 88.75 199 ALA A CA 1
ATOM 1574 C C . ALA A 1 199 ? 6.960 -12.875 -12.434 1.00 88.75 199 ALA A C 1
ATOM 1576 O O . ALA A 1 199 ? 8.157 -13.172 -12.442 1.00 88.75 199 ALA A O 1
ATOM 1577 N N . ALA A 1 200 ? 6.096 -13.416 -13.298 1.00 88.12 200 ALA A N 1
ATOM 1578 C CA . ALA A 1 200 ? 6.489 -14.387 -14.319 1.00 88.12 200 ALA A CA 1
ATOM 1579 C C . ALA A 1 200 ? 7.486 -13.790 -15.329 1.00 88.12 200 ALA A C 1
ATOM 1581 O O . ALA A 1 200 ? 8.479 -14.429 -15.681 1.00 88.12 200 ALA A O 1
ATOM 1582 N N . LEU A 1 201 ? 7.263 -12.541 -15.752 1.00 88.31 201 LEU A N 1
ATOM 1583 C CA . LEU A 1 201 ? 8.181 -11.823 -16.638 1.00 88.31 201 LEU A CA 1
ATOM 1584 C C . LEU A 1 201 ? 9.540 -11.559 -15.970 1.00 88.31 201 LEU A C 1
ATOM 1586 O O . LEU A 1 201 ? 10.573 -11.662 -16.632 1.00 88.31 201 LEU A O 1
ATOM 1590 N N . GLU A 1 202 ? 9.573 -11.236 -14.675 1.00 87.69 202 GLU A N 1
ATOM 1591 C CA . GLU A 1 202 ? 10.834 -11.057 -13.939 1.00 87.69 202 GLU A CA 1
ATOM 1592 C C . GLU A 1 202 ? 11.605 -12.373 -13.784 1.00 87.69 202 GLU A C 1
ATOM 1594 O O . GLU A 1 202 ? 12.835 -12.406 -13.919 1.00 87.69 202 GLU A O 1
ATOM 1599 N N . TYR A 1 203 ? 10.885 -13.471 -13.542 1.00 85.56 203 TYR A N 1
ATOM 1600 C CA . TYR A 1 203 ? 11.468 -14.805 -13.464 1.00 85.56 203 TYR A CA 1
ATOM 1601 C C . TYR A 1 203 ? 12.149 -15.198 -14.784 1.00 85.56 203 TYR A C 1
ATOM 1603 O O . TYR A 1 203 ? 13.300 -15.635 -14.767 1.00 85.56 203 TYR A O 1
ATOM 1611 N N . ASP A 1 204 ? 11.496 -14.963 -15.927 1.00 85.31 204 ASP A N 1
ATOM 1612 C CA . ASP A 1 204 ? 12.057 -15.233 -17.261 1.00 85.31 204 ASP A CA 1
ATOM 1613 C C . ASP A 1 204 ? 13.302 -14.372 -17.574 1.00 85.31 204 ASP A C 1
ATOM 1615 O O . ASP A 1 204 ? 14.329 -14.847 -18.075 1.00 85.31 204 ASP A O 1
ATOM 1619 N N . VAL A 1 205 ? 13.290 -13.089 -17.197 1.00 81.31 205 VAL A N 1
ATOM 1620 C CA . VAL A 1 205 ? 14.472 -12.215 -17.329 1.00 81.31 205 VAL A CA 1
ATOM 1621 C C . VAL A 1 205 ? 15.644 -12.719 -16.473 1.00 81.31 205 VAL A C 1
ATOM 1623 O O . VAL A 1 205 ? 16.804 -12.675 -16.903 1.00 81.31 205 VAL A O 1
ATOM 1626 N N . SER A 1 206 ? 15.358 -13.220 -15.273 1.00 81.06 206 SER A N 1
ATOM 1627 C CA . SER A 1 206 ? 16.367 -13.715 -14.333 1.00 81.06 206 SER A CA 1
ATOM 1628 C C . SER A 1 206 ? 16.999 -15.030 -14.803 1.00 81.06 206 SER A C 1
ATOM 1630 O O . SER A 1 206 ? 18.228 -15.176 -14.797 1.00 81.06 206 SER A O 1
ATOM 1632 N N . THR A 1 207 ? 16.186 -15.973 -15.284 1.00 79.88 207 THR A N 1
ATOM 1633 C CA . THR A 1 207 ? 16.655 -17.268 -15.803 1.00 79.88 207 THR A CA 1
ATOM 1634 C C . THR A 1 207 ? 17.405 -17.116 -17.129 1.00 79.88 207 THR A C 1
ATOM 1636 O O . THR A 1 207 ? 18.483 -17.700 -17.298 1.00 79.88 207 THR A O 1
ATOM 1639 N N . SER A 1 208 ? 16.930 -16.259 -18.038 1.00 71.38 208 SER A N 1
ATOM 1640 C CA . SER A 1 208 ? 17.592 -15.997 -19.326 1.00 71.38 208 SER A CA 1
ATOM 1641 C C . SER A 1 208 ? 18.967 -15.321 -19.187 1.00 71.38 208 SER A C 1
ATOM 1643 O O . SER A 1 208 ? 19.890 -15.625 -19.956 1.00 71.38 208 SER A O 1
ATOM 1645 N N . ARG A 1 209 ? 19.167 -14.452 -18.181 1.00 62.44 209 ARG A N 1
ATOM 1646 C CA . ARG A 1 209 ? 20.496 -13.898 -17.843 1.00 62.44 209 ARG A CA 1
ATOM 1647 C C . ARG A 1 209 ? 21.447 -14.964 -17.302 1.00 62.44 209 ARG A C 1
ATOM 1649 O O . ARG A 1 209 ? 22.605 -15.004 -17.719 1.00 62.44 209 ARG A O 1
ATOM 1656 N N . SER A 1 210 ? 20.971 -15.834 -16.413 1.00 62.03 210 SER A N 1
ATOM 1657 C CA . SER A 1 210 ? 21.784 -16.900 -15.810 1.00 62.03 210 SER A CA 1
ATOM 1658 C C . SER A 1 210 ? 22.276 -17.915 -16.854 1.00 62.03 210 SER A C 1
ATOM 1660 O O . SER A 1 210 ? 23.466 -18.246 -16.902 1.00 62.03 210 SER A O 1
ATOM 1662 N N . ALA A 1 211 ? 21.401 -18.318 -17.783 1.00 59.97 211 ALA A N 1
ATOM 1663 C CA . ALA A 1 211 ? 21.744 -19.231 -18.875 1.00 59.97 211 ALA A CA 1
ATOM 1664 C C . ALA A 1 211 ? 22.851 -18.677 -19.794 1.00 59.97 211 ALA A C 1
ATOM 1666 O O . ALA A 1 211 ? 23.773 -19.401 -20.182 1.00 59.97 211 ALA A O 1
ATOM 1667 N N . ARG A 1 212 ? 22.811 -17.373 -20.105 1.00 59.03 212 ARG A N 1
ATOM 1668 C CA . ARG A 1 212 ? 23.814 -16.710 -20.956 1.00 59.03 212 ARG A CA 1
ATOM 1669 C C . ARG A 1 212 ? 25.187 -16.617 -20.279 1.00 59.03 212 ARG A C 1
ATOM 1671 O O . ARG A 1 212 ? 26.208 -16.787 -20.943 1.00 59.03 212 ARG A O 1
ATOM 1678 N N . THR A 1 213 ? 25.216 -16.403 -18.965 1.00 59.22 213 THR A N 1
ATOM 1679 C CA . THR A 1 213 ? 26.454 -16.363 -18.169 1.00 59.22 213 THR A CA 1
ATOM 1680 C C . THR A 1 213 ? 27.095 -17.747 -18.048 1.00 59.22 213 THR A C 1
ATOM 1682 O O . THR A 1 213 ? 28.310 -17.874 -18.189 1.00 59.22 213 THR A O 1
ATOM 1685 N N . ARG A 1 214 ? 26.292 -18.805 -17.865 1.00 58.84 214 ARG A N 1
ATOM 1686 C CA . ARG A 1 214 ? 26.792 -20.187 -17.767 1.00 58.84 214 ARG A CA 1
ATOM 1687 C C . ARG A 1 214 ? 27.423 -20.670 -19.076 1.00 58.84 214 ARG A C 1
ATOM 1689 O O . ARG A 1 214 ? 28.493 -21.267 -19.049 1.00 58.84 214 ARG A O 1
ATOM 1696 N N . ARG A 1 215 ? 26.820 -20.325 -20.220 1.00 57.66 215 ARG A N 1
ATOM 1697 C CA . ARG A 1 215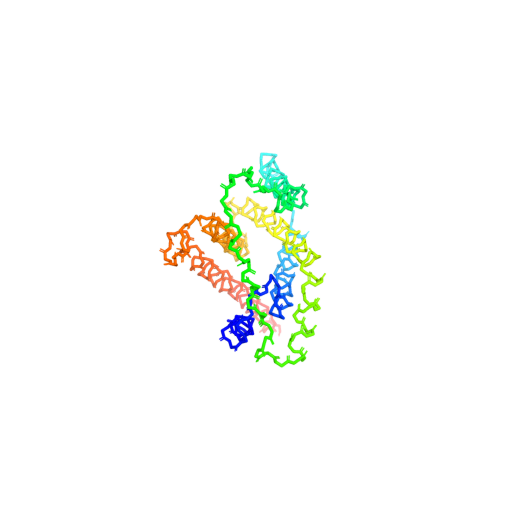 ? 27.326 -20.679 -21.560 1.00 57.66 215 ARG A CA 1
ATOM 1698 C C . ARG A 1 215 ? 28.640 -19.972 -21.923 1.00 57.66 215 ARG A C 1
ATOM 1700 O O . ARG A 1 215 ? 29.432 -20.518 -22.675 1.00 57.66 215 ARG A O 1
ATOM 1707 N N . ARG A 1 216 ? 28.895 -18.782 -21.363 1.00 57.06 216 ARG A N 1
ATOM 1708 C CA . ARG A 1 216 ? 30.182 -18.072 -21.499 1.00 57.06 216 ARG A CA 1
ATOM 1709 C C . ARG A 1 216 ? 31.310 -18.695 -20.674 1.00 57.06 216 ARG A C 1
ATOM 1711 O O . ARG A 1 216 ? 32.466 -18.526 -21.029 1.00 57.06 216 ARG A O 1
ATOM 1718 N N . ARG A 1 217 ? 30.984 -19.392 -19.582 1.00 58.22 217 ARG A N 1
ATOM 1719 C CA . ARG A 1 217 ? 31.967 -20.017 -18.683 1.00 58.22 217 ARG A CA 1
ATOM 1720 C C . ARG A 1 217 ? 32.379 -21.429 -19.104 1.00 58.22 217 ARG A C 1
ATOM 1722 O O . ARG A 1 217 ? 33.420 -21.881 -18.661 1.00 58.22 217 ARG A O 1
ATOM 1729 N N . SER A 1 218 ? 31.588 -22.110 -19.937 1.00 58.97 218 SER A N 1
ATOM 1730 C CA . SER A 1 218 ? 31.901 -23.457 -20.448 1.00 58.97 218 SER A CA 1
ATOM 1731 C C . SER A 1 218 ? 32.598 -23.458 -21.816 1.00 58.97 218 SER A C 1
ATOM 1733 O O . SER A 1 218 ? 32.668 -24.505 -22.451 1.00 58.97 218 SER A O 1
ATOM 1735 N N . GLY A 1 219 ? 33.002 -22.288 -22.317 1.00 55.47 219 GLY A N 1
ATOM 1736 C CA . GLY A 1 219 ? 33.663 -22.114 -23.616 1.00 55.47 219 GLY A CA 1
ATOM 1737 C C . GLY A 1 219 ? 35.118 -21.648 -23.514 1.00 55.47 219 GLY A C 1
ATOM 1738 O O . GLY A 1 219 ? 35.646 -21.159 -24.509 1.00 55.47 219 GLY A O 1
ATOM 1739 N N . HIS A 1 220 ? 35.726 -21.753 -22.329 1.00 44.78 220 HIS A N 1
ATOM 1740 C CA . HIS A 1 220 ? 37.147 -21.518 -22.078 1.00 44.78 220 HIS A CA 1
ATOM 1741 C C . HIS A 1 220 ? 37.783 -22.775 -21.503 1.00 44.78 220 HIS A C 1
ATOM 1743 O O . HIS A 1 220 ? 37.122 -23.403 -20.644 1.00 44.78 220 HIS A O 1
#

Secondary structure (DSSP, 8-state):
-HHHHHHHIIIIIT----SS-TTHHHHHHHHHHHHHHHHHHHTTS-----HHHHHHHHHHHHHHHHHHHHHHH----S---------------PPP-TTTTS-HHHHHHHHHHHHHHHHHHHHHHHHHHHHHHHHHHHHHHHTT-SS-HHHHHHHHHHHHHHHHHHHHHHHTTSSSPP-S--GGGHHHHHHHHHHHHHHHHHHHHHHHHHHHHHHHHS--

Radius of gyration: 23.12 Å; chains: 1; bounding box: 76×45×55 Å

Sequence (220 aa):
SLANFIFGLWELYFGLDPEISPADVFYLLFTFFITWGMVSAVRPRRLNLEWRQWFIVGGVAFLGVAAAFGLTFASPEEEAAAPPSATPTEQVASAPDPYADVPGFIEATDKFLTRLARPVNFLYTIFDIIFLTIASTLLLAFWGGRFSRSWQMIAAAALAKYIADMWLKYATTLPDQYQSGGFLEMFYVFSGVLFAIGAALEYDVSTSRSARTRRRRSGH

Foldseek 3Di:
DVLVVQVCCVCVVLVDDALDGPSLVVVLVVLVVVLVVLVVVPVVDDQPFDPVLVVVLVVLLVVLVVVLCCVVVVPPDPPPPDPDPDDDDDDPPDDPDSCPPPDVVSVVVRVVVNVVSVVSVSVVSVSLSSLLSSLSSLCRSCVPHPPQLLVVLLSLLSVLVVQLVVVVVVQVPDPDDRDPDDPSVCSPVSSVVSNVVSVVVVVVVVVVVVVVVVVVVVPD